Protein AF-A0A7C5AIM4-F1 (afdb_monomer_lite)

Radius of gyration: 36.77 Å; chains: 1; bounding box: 84×142×81 Å

Structure (mmCIF, N/CA/C/O backbone):
data_AF-A0A7C5AIM4-F1
#
_entry.id   AF-A0A7C5AIM4-F1
#
loop_
_atom_site.group_PDB
_atom_site.id
_atom_site.type_symbol
_atom_site.label_atom_id
_atom_site.label_alt_id
_atom_site.label_comp_id
_atom_site.label_asym_id
_atom_site.label_entity_id
_atom_site.label_seq_id
_atom_site.pdbx_PDB_ins_code
_atom_site.Cartn_x
_atom_site.Cartn_y
_atom_site.Cartn_z
_atom_site.occupancy
_atom_site.B_iso_or_equiv
_atom_site.auth_seq_id
_atom_site.auth_comp_id
_atom_site.auth_asym_id
_atom_site.auth_atom_id
_atom_site.pdbx_PDB_model_num
ATOM 1 N N . MET A 1 1 ? 47.240 72.741 18.848 1.00 39.34 1 MET A N 1
ATOM 2 C CA . MET A 1 1 ? 46.794 72.655 17.442 1.00 39.34 1 MET A CA 1
ATOM 3 C C . MET A 1 1 ? 45.985 71.383 17.273 1.00 39.34 1 MET A C 1
ATOM 5 O O . MET A 1 1 ? 46.336 70.364 17.850 1.00 39.34 1 MET A O 1
ATOM 9 N N . ARG A 1 2 ? 44.856 71.503 16.576 1.00 44.03 2 ARG A N 1
ATOM 10 C CA . ARG A 1 2 ? 43.909 70.435 16.238 1.00 44.03 2 ARG A CA 1
ATOM 11 C C . ARG A 1 2 ? 44.619 69.331 15.445 1.00 44.03 2 ARG A C 1
ATOM 13 O O . ARG A 1 2 ? 45.350 69.667 14.528 1.00 44.03 2 ARG A O 1
ATOM 20 N N . HIS A 1 3 ? 44.355 68.063 15.748 1.00 44.28 3 HIS A N 1
ATOM 21 C CA . HIS A 1 3 ? 43.670 67.167 14.813 1.00 44.28 3 HIS A CA 1
ATOM 22 C C . HIS A 1 3 ? 43.242 65.879 15.522 1.00 44.28 3 HIS A C 1
ATOM 24 O O . HIS A 1 3 ? 44.034 65.041 15.932 1.00 44.28 3 HIS A O 1
ATOM 30 N N . LEU A 1 4 ? 41.926 65.802 15.675 1.00 45.88 4 LEU A N 1
ATOM 31 C CA . LEU A 1 4 ? 41.120 64.643 15.991 1.00 45.88 4 LEU A CA 1
ATOM 32 C C . LEU A 1 4 ? 41.091 63.763 14.726 1.00 45.88 4 LEU A C 1
ATOM 34 O O . LEU A 1 4 ? 40.643 64.248 13.686 1.00 45.88 4 LEU A O 1
ATOM 38 N N . MET A 1 5 ? 41.527 62.505 14.791 1.00 47.25 5 MET A N 1
ATOM 39 C CA . MET A 1 5 ? 41.108 61.485 13.823 1.00 47.25 5 MET A CA 1
ATOM 40 C C . MET A 1 5 ? 40.613 60.253 14.574 1.00 47.25 5 MET A C 1
ATOM 42 O O . MET A 1 5 ? 41.339 59.566 15.285 1.00 47.25 5 MET A O 1
ATOM 46 N N . ARG A 1 6 ? 39.299 60.092 14.445 1.00 42.00 6 ARG A N 1
ATOM 47 C CA . ARG A 1 6 ? 38.456 58.957 14.796 1.00 42.00 6 ARG A CA 1
ATOM 48 C C . ARG A 1 6 ? 38.693 57.800 13.824 1.00 42.00 6 ARG A C 1
ATOM 50 O O . ARG A 1 6 ? 38.836 58.093 12.647 1.00 42.00 6 ARG A O 1
ATOM 57 N N . MET A 1 7 ? 38.509 56.579 14.352 1.00 43.31 7 MET A N 1
ATOM 58 C CA . MET A 1 7 ? 37.876 55.399 13.721 1.00 43.31 7 MET A CA 1
ATOM 59 C C . MET A 1 7 ? 38.616 54.842 12.476 1.00 43.31 7 MET A C 1
ATOM 61 O O . MET A 1 7 ? 39.135 55.578 11.661 1.00 43.31 7 MET A O 1
ATOM 65 N N . ASP A 1 8 ? 38.835 53.541 12.314 1.00 42.88 8 ASP A N 1
ATOM 66 C CA . ASP A 1 8 ? 37.856 52.467 12.420 1.00 42.88 8 ASP A CA 1
ATOM 67 C C . ASP A 1 8 ? 38.470 51.189 13.011 1.00 42.88 8 ASP A C 1
ATOM 69 O O . ASP A 1 8 ? 39.470 50.653 12.533 1.00 42.88 8 ASP A O 1
ATOM 73 N N . ALA A 1 9 ? 37.830 50.675 14.061 1.00 43.28 9 ALA A N 1
ATOM 74 C CA . ALA A 1 9 ? 38.062 49.330 14.556 1.00 43.28 9 ALA A CA 1
ATOM 75 C C . ALA A 1 9 ? 37.401 48.340 13.586 1.00 43.28 9 ALA A C 1
ATOM 77 O O . ALA A 1 9 ? 36.177 48.218 13.546 1.00 43.28 9 ALA A O 1
ATOM 78 N N . VAL A 1 10 ? 38.213 47.629 12.805 1.00 43.31 10 VAL A N 1
ATOM 79 C CA . VAL A 1 10 ? 37.767 46.495 11.988 1.00 43.31 10 VAL A CA 1
ATOM 80 C C . VAL A 1 10 ? 37.488 45.322 12.931 1.00 43.31 10 VAL A C 1
ATOM 82 O O . VAL A 1 10 ? 38.352 44.499 13.223 1.00 43.31 10 VAL A O 1
ATOM 85 N N . GLY A 1 11 ? 36.273 45.290 13.476 1.00 42.56 11 GLY A N 1
ATOM 86 C CA . GLY A 1 11 ? 35.750 44.160 14.232 1.00 42.56 11 GLY A CA 1
ATOM 87 C C . GLY A 1 11 ? 35.425 43.011 13.284 1.00 42.56 11 GLY A C 1
ATOM 88 O O . GLY A 1 11 ? 34.360 42.989 12.672 1.00 42.56 11 GLY A O 1
ATOM 89 N N . VAL A 1 12 ? 36.341 42.052 13.157 1.00 46.38 12 VAL A N 1
ATOM 90 C CA . VAL A 1 12 ? 36.091 40.777 12.475 1.00 46.38 12 VAL A CA 1
ATOM 91 C C . VAL A 1 12 ? 35.155 39.947 13.355 1.00 46.38 12 VAL A C 1
ATOM 93 O O . VAL A 1 12 ? 35.582 39.254 14.275 1.00 46.38 12 VAL A O 1
ATOM 96 N N . ALA A 1 13 ? 33.853 40.047 13.095 1.00 41.09 13 ALA A N 1
ATOM 97 C CA . ALA A 1 13 ? 32.851 39.163 13.672 1.00 41.09 13 ALA A CA 1
ATOM 98 C C . ALA A 1 13 ? 32.930 37.802 12.964 1.00 41.09 13 ALA A C 1
ATOM 100 O O . ALA A 1 13 ? 32.385 37.611 11.878 1.00 41.09 13 ALA A O 1
ATOM 101 N N . VAL A 1 14 ? 33.641 36.853 13.573 1.00 47.59 14 VAL A N 1
ATOM 102 C CA . VAL A 1 14 ? 33.613 35.444 13.167 1.00 47.59 14 VAL A CA 1
ATOM 103 C C . VAL A 1 14 ? 32.222 34.903 13.493 1.00 47.59 14 VAL A C 1
ATOM 105 O O . VAL A 1 14 ? 31.908 34.592 14.641 1.00 47.59 14 VAL A O 1
ATOM 108 N N . ALA A 1 15 ? 31.363 34.840 12.477 1.00 44.88 15 ALA A N 1
ATOM 109 C CA . ALA A 1 15 ? 30.070 34.184 12.564 1.00 44.88 15 ALA A CA 1
ATOM 110 C C . ALA A 1 15 ? 30.297 32.679 12.748 1.00 44.88 15 ALA A C 1
ATOM 112 O O . ALA A 1 15 ? 30.640 31.958 11.811 1.00 44.88 15 ALA A O 1
ATOM 113 N N . LEU A 1 16 ? 30.133 32.213 13.984 1.00 40.03 16 LEU A N 1
ATOM 114 C CA . LEU A 1 16 ? 30.123 30.801 14.323 1.00 40.03 16 LEU A CA 1
ATOM 115 C C . LEU A 1 16 ? 28.849 30.194 13.723 1.00 40.03 16 LEU A C 1
ATOM 117 O O . LEU A 1 16 ? 27.763 30.295 14.294 1.00 40.03 16 LEU A O 1
ATOM 121 N N . VAL A 1 17 ? 28.972 29.617 12.527 1.00 47.06 17 VAL A N 1
ATOM 122 C CA . VAL A 1 17 ? 27.924 28.796 11.920 1.00 47.06 17 VAL A CA 1
ATOM 123 C C . VAL A 1 17 ? 27.764 27.574 12.813 1.00 47.06 17 VAL A C 1
ATOM 125 O O . VAL A 1 17 ? 28.509 26.602 12.715 1.00 47.06 17 VAL A O 1
ATOM 128 N N . VAL A 1 18 ? 26.802 27.647 13.731 1.00 51.00 18 VAL A N 1
ATOM 129 C CA . VAL A 1 18 ? 26.274 26.487 14.441 1.00 51.00 18 VAL A CA 1
ATOM 130 C C . VAL A 1 18 ? 25.618 25.622 13.375 1.00 51.00 18 VAL A C 1
ATOM 132 O O . VAL A 1 18 ? 24.459 25.814 13.008 1.00 51.00 18 VAL A O 1
ATOM 135 N N . SER A 1 19 ? 26.399 24.701 12.819 1.00 44.81 19 SER A N 1
ATOM 136 C CA . SER A 1 19 ? 25.915 23.587 12.023 1.00 44.81 19 SER A CA 1
ATOM 137 C C . SER A 1 19 ? 24.995 22.768 12.919 1.00 44.81 19 SER A C 1
ATOM 139 O O . SER A 1 19 ? 25.430 21.872 13.641 1.00 44.81 19 SER A O 1
ATOM 141 N N . CYS A 1 20 ? 23.716 23.140 12.916 1.00 42.97 20 CYS A N 1
ATOM 142 C CA . CYS A 1 20 ? 22.636 22.330 13.436 1.00 42.97 20 CYS A CA 1
ATOM 143 C C . CYS A 1 20 ? 22.668 21.044 12.617 1.00 42.97 20 CYS A C 1
ATOM 145 O O . CYS A 1 20 ? 22.240 21.014 11.463 1.00 42.97 20 CYS A O 1
ATOM 147 N N . GLY A 1 21 ? 23.290 20.014 13.187 1.00 40.53 21 GLY A N 1
ATOM 148 C CA . GLY A 1 21 ? 23.264 18.681 12.632 1.00 40.53 21 GLY A CA 1
ATOM 149 C C . GLY A 1 21 ? 21.807 18.278 12.487 1.00 40.53 21 GLY A C 1
ATOM 150 O O . GLY A 1 21 ? 21.163 17.900 13.464 1.00 40.53 21 GLY A O 1
ATOM 151 N N . MET A 1 22 ? 21.290 18.337 11.260 1.00 44.78 22 MET A N 1
ATOM 152 C CA . MET A 1 22 ? 20.242 17.422 10.850 1.00 44.78 22 MET A CA 1
ATOM 153 C C . MET A 1 22 ? 20.852 16.034 10.985 1.00 44.78 22 MET A C 1
ATOM 155 O O . MET A 1 22 ? 21.464 15.503 10.062 1.00 44.78 22 MET A O 1
ATOM 159 N N . VAL A 1 23 ? 20.724 15.460 12.178 1.00 44.78 23 VAL A N 1
ATOM 160 C CA . VAL A 1 23 ? 20.753 14.018 12.335 1.00 44.78 23 VAL A CA 1
ATOM 161 C C . VAL A 1 23 ? 19.625 13.546 11.433 1.00 44.78 23 VAL A C 1
ATOM 163 O O . VAL A 1 23 ? 18.450 13.696 11.775 1.00 44.78 23 VAL A O 1
ATOM 166 N N . ALA A 1 24 ? 19.982 13.087 10.231 1.00 39.91 24 ALA A N 1
ATOM 167 C CA . ALA A 1 24 ? 19.079 12.349 9.377 1.00 39.91 24 ALA A CA 1
ATOM 168 C C . ALA A 1 24 ? 18.501 11.264 10.276 1.00 39.91 24 ALA A C 1
ATOM 170 O O . ALA A 1 24 ? 19.233 10.392 10.752 1.00 39.91 24 ALA A O 1
ATOM 171 N N . ARG A 1 25 ? 17.218 11.393 10.626 1.00 38.19 25 ARG A N 1
ATOM 172 C CA . ARG A 1 25 ? 16.544 10.328 11.350 1.00 38.19 25 ARG A CA 1
ATOM 173 C C . ARG A 1 25 ? 16.726 9.094 10.489 1.00 38.19 25 ARG A C 1
ATOM 175 O O . ARG A 1 25 ? 16.333 9.113 9.326 1.00 38.19 25 ARG A O 1
ATOM 182 N N . ALA A 1 26 ? 17.405 8.095 11.046 1.00 39.75 26 ALA A N 1
ATOM 183 C CA . ALA A 1 26 ? 17.498 6.786 10.440 1.00 39.75 26 ALA A CA 1
ATOM 184 C C . ALA A 1 26 ? 16.074 6.393 10.052 1.00 39.75 26 ALA A C 1
ATOM 186 O O . ALA A 1 26 ? 15.181 6.396 10.902 1.00 39.75 26 ALA A O 1
ATOM 187 N N . ASP A 1 27 ? 15.886 6.210 8.748 1.00 49.47 27 ASP A N 1
ATOM 188 C CA . ASP A 1 27 ? 14.610 5.914 8.121 1.00 49.47 27 ASP A CA 1
ATOM 189 C C . ASP A 1 27 ? 13.984 4.751 8.891 1.00 49.47 27 ASP A C 1
ATOM 191 O O . ASP A 1 27 ? 14.600 3.690 9.043 1.00 49.47 27 ASP A O 1
ATOM 195 N N . GLU A 1 28 ? 12.819 4.987 9.490 1.00 54.16 28 GLU A N 1
ATOM 196 C CA . GLU A 1 28 ? 12.097 3.947 10.205 1.00 54.16 28 GLU A CA 1
ATOM 197 C C . GLU A 1 28 ? 11.794 2.875 9.159 1.00 54.16 28 GLU A C 1
ATOM 199 O O . GLU A 1 28 ? 11.008 3.117 8.246 1.00 54.16 28 GLU A O 1
ATOM 204 N N . SER A 1 29 ? 12.500 1.738 9.224 1.00 60.69 29 SER A N 1
ATOM 205 C CA . SER A 1 29 ? 12.459 0.706 8.185 1.00 60.69 29 SER A CA 1
ATOM 206 C C . SER A 1 29 ? 11.004 0.434 7.819 1.00 60.69 29 SER A C 1
ATOM 208 O O . SER A 1 29 ? 10.236 -0.022 8.673 1.00 60.69 29 SER A O 1
ATOM 210 N N . GLN A 1 30 ? 10.610 0.761 6.590 1.00 69.44 30 GLN A N 1
ATOM 211 C CA . GLN A 1 30 ? 9.212 0.705 6.183 1.00 69.44 30 GLN A CA 1
ATOM 212 C C . GLN A 1 30 ? 8.776 -0.762 6.150 1.00 69.44 30 GLN A C 1
ATOM 214 O O . GLN A 1 30 ? 9.082 -1.501 5.215 1.00 69.44 30 GLN A O 1
ATOM 219 N N . LYS A 1 31 ? 8.080 -1.206 7.205 1.00 86.25 31 LYS A N 1
ATOM 220 C CA . LYS A 1 31 ? 7.685 -2.617 7.395 1.00 86.25 31 LYS A CA 1
ATOM 221 C C . LYS A 1 31 ? 6.521 -3.044 6.500 1.00 86.25 31 LYS A C 1
ATOM 223 O O . LYS A 1 31 ? 6.191 -4.229 6.457 1.00 86.25 31 LYS A O 1
ATOM 228 N N . LEU A 1 32 ? 5.868 -2.086 5.845 1.00 92.62 32 LEU A N 1
ATOM 229 C CA . LEU A 1 32 ? 4.727 -2.287 4.960 1.00 92.62 32 LEU A CA 1
ATOM 230 C C . LEU A 1 32 ? 5.042 -1.689 3.587 1.00 92.62 32 LEU A C 1
ATOM 232 O O . LEU A 1 32 ? 5.416 -0.519 3.498 1.00 92.62 32 LEU A O 1
ATOM 236 N N . LEU A 1 33 ? 4.855 -2.485 2.538 1.00 94.94 33 LEU A N 1
ATOM 237 C CA . LEU A 1 33 ? 4.942 -2.063 1.143 1.00 94.94 33 LEU A CA 1
ATOM 238 C C . LEU A 1 33 ? 3.583 -2.283 0.475 1.00 94.94 33 LEU A C 1
ATOM 240 O O . LEU A 1 33 ? 3.109 -3.412 0.371 1.00 94.94 33 LEU A O 1
ATOM 244 N N . LEU A 1 34 ? 2.966 -1.198 0.020 1.00 96.50 34 LEU A N 1
ATOM 245 C CA . LEU A 1 34 ? 1.720 -1.231 -0.738 1.00 96.50 34 LEU A CA 1
ATOM 246 C C . LEU A 1 34 ? 2.041 -1.193 -2.232 1.00 96.50 34 LEU A C 1
ATOM 248 O O . LEU A 1 34 ? 2.675 -0.249 -2.699 1.00 96.50 34 LEU A O 1
ATOM 252 N N . VAL A 1 35 ? 1.592 -2.194 -2.980 1.00 96.81 35 VAL A N 1
ATOM 253 C CA . VAL A 1 35 ? 1.715 -2.259 -4.440 1.00 96.81 35 VAL A CA 1
ATOM 254 C C . VAL A 1 35 ? 0.314 -2.190 -5.025 1.00 96.81 35 VAL A C 1
ATOM 256 O O . VAL A 1 35 ? -0.480 -3.108 -4.838 1.00 96.81 35 VAL A O 1
ATOM 259 N N . VAL A 1 36 ? -0.028 -1.083 -5.678 1.00 97.00 36 VAL A N 1
ATOM 260 C CA . VAL A 1 36 ? -1.421 -0.778 -6.043 1.00 97.00 36 VAL A CA 1
ATOM 261 C C . VAL A 1 36 ? -1.537 -0.264 -7.473 1.00 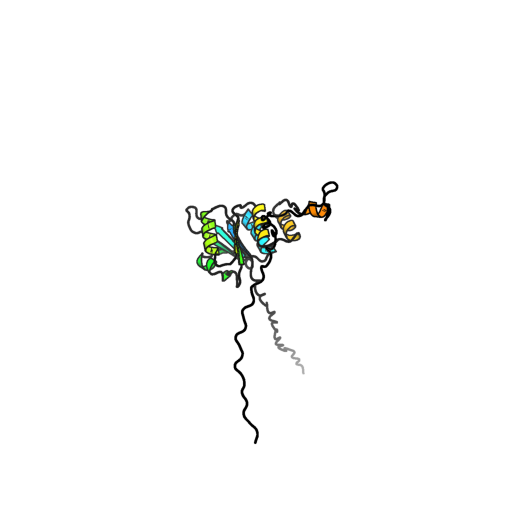97.00 36 VAL A C 1
ATOM 263 O O . VAL A 1 36 ? -0.587 0.324 -7.984 1.00 97.00 36 VAL A O 1
ATOM 266 N N . PRO A 1 37 ? -2.674 -0.449 -8.160 1.00 96.19 37 PRO A N 1
ATOM 267 C CA . PRO A 1 37 ? -2.824 0.072 -9.508 1.00 96.19 37 PRO A CA 1
ATOM 268 C C . PRO A 1 37 ? -2.874 1.600 -9.480 1.00 96.19 37 PRO A C 1
ATOM 270 O O . PRO A 1 37 ? -3.389 2.193 -8.526 1.00 96.19 37 PRO A O 1
ATOM 273 N N . ALA A 1 38 ? -2.428 2.234 -10.563 1.00 94.62 38 ALA A N 1
ATOM 274 C CA . ALA A 1 38 ? -2.475 3.681 -10.778 1.00 94.62 38 ALA A CA 1
ATOM 275 C C . ALA A 1 38 ? -3.915 4.213 -10.988 1.00 94.62 38 ALA A C 1
ATOM 277 O O . ALA A 1 38 ? -4.251 4.816 -12.004 1.00 94.62 38 ALA A O 1
ATOM 278 N N . ARG A 1 39 ? -4.808 3.975 -10.019 1.00 94.00 39 ARG A N 1
ATOM 279 C CA . ARG A 1 39 ? -6.194 4.462 -10.004 1.00 94.00 39 ARG A CA 1
ATOM 280 C C . ARG A 1 39 ? -6.346 5.593 -8.988 1.00 94.00 39 ARG A C 1
ATOM 282 O O . ARG A 1 39 ? -6.061 5.362 -7.814 1.00 94.00 39 ARG A O 1
ATOM 289 N N . PRO A 1 40 ? -6.884 6.770 -9.359 1.00 93.56 40 PRO A N 1
ATOM 290 C CA . PRO A 1 40 ? -6.912 7.936 -8.474 1.00 93.56 40 PRO A CA 1
ATOM 291 C C . PRO A 1 40 ? -7.508 7.685 -7.081 1.00 93.56 40 PRO A C 1
ATOM 293 O O . PRO A 1 40 ? -6.940 8.129 -6.088 1.00 93.56 40 PRO A O 1
ATOM 296 N N . ALA A 1 41 ? -8.624 6.953 -6.985 1.00 94.00 41 ALA A N 1
ATOM 297 C CA . ALA A 1 41 ? -9.259 6.644 -5.701 1.00 94.00 41 ALA A CA 1
ATOM 298 C C . ALA A 1 41 ? -8.377 5.750 -4.809 1.00 94.00 41 ALA A C 1
ATOM 300 O O . ALA A 1 41 ? -8.206 6.037 -3.626 1.00 94.00 41 ALA A O 1
ATOM 301 N N . VAL A 1 42 ? -7.773 4.715 -5.400 1.00 95.44 42 VAL A N 1
ATOM 302 C CA . VAL A 1 42 ? -6.878 3.771 -4.715 1.00 95.44 42 VAL A CA 1
ATOM 303 C C . VAL A 1 42 ? -5.604 4.475 -4.260 1.00 95.44 42 VAL A C 1
ATOM 305 O O . VAL A 1 42 ? -5.226 4.374 -3.098 1.00 95.44 42 VAL A O 1
ATOM 308 N N . VAL A 1 43 ? -4.978 5.253 -5.145 1.00 95.50 43 VAL A N 1
ATOM 309 C CA . VAL A 1 43 ? -3.747 5.993 -4.841 1.00 95.50 43 VAL A CA 1
ATOM 310 C C . VAL A 1 43 ? -3.975 7.003 -3.720 1.00 95.50 43 VAL A C 1
ATOM 312 O O . VAL A 1 43 ? -3.169 7.078 -2.798 1.00 95.50 43 VAL A O 1
ATOM 315 N N . ARG A 1 44 ? -5.088 7.751 -3.746 1.00 94.81 44 ARG A N 1
ATOM 316 C CA . ARG A 1 44 ? -5.438 8.694 -2.669 1.00 94.81 44 ARG A CA 1
ATOM 317 C C . ARG A 1 44 ? -5.624 7.983 -1.331 1.00 94.81 44 ARG A C 1
ATOM 319 O O . ARG A 1 44 ? -5.083 8.437 -0.328 1.00 94.81 44 ARG A O 1
ATOM 326 N N . PHE A 1 45 ? -6.347 6.866 -1.326 1.00 96.06 45 PHE A N 1
ATOM 327 C CA . PHE A 1 45 ? -6.539 6.048 -0.131 1.00 96.06 45 PHE A CA 1
ATOM 328 C C . PHE A 1 45 ? -5.213 5.502 0.416 1.00 96.06 45 PHE A C 1
ATOM 330 O O . PHE A 1 45 ? -4.900 5.670 1.595 1.00 96.06 45 PHE A O 1
ATOM 337 N N . CYS A 1 46 ? -4.378 4.916 -0.440 1.00 95.56 46 CYS A N 1
ATOM 338 C CA . CYS A 1 46 ? -3.086 4.378 -0.027 1.00 95.56 46 CYS A CA 1
ATOM 339 C C . CYS A 1 46 ? -2.097 5.461 0.398 1.00 95.56 46 CYS A C 1
ATOM 341 O O . CYS A 1 46 ? -1.324 5.220 1.320 1.00 95.56 46 CYS A O 1
ATOM 343 N N . ALA A 1 47 ? -2.141 6.659 -0.187 1.00 93.81 47 ALA A N 1
ATOM 344 C CA . ALA A 1 47 ? -1.330 7.787 0.263 1.00 93.81 47 ALA A CA 1
ATOM 345 C C . ALA A 1 47 ? -1.656 8.184 1.713 1.00 93.81 47 ALA A C 1
ATOM 347 O O . ALA A 1 47 ? -0.750 8.502 2.487 1.00 93.81 47 ALA A O 1
ATOM 348 N N . ASP A 1 48 ? -2.929 8.118 2.109 1.00 93.94 48 ASP A N 1
ATOM 349 C CA . ASP A 1 48 ? -3.333 8.335 3.497 1.00 93.94 48 ASP A CA 1
ATOM 350 C C . ASP A 1 48 ? -2.828 7.218 4.418 1.00 93.94 48 ASP A C 1
ATOM 352 O O . ASP A 1 48 ? -2.284 7.505 5.488 1.00 93.94 48 ASP A O 1
ATOM 356 N N . VAL A 1 49 ? -2.902 5.956 3.985 1.00 94.19 49 VAL A N 1
ATOM 357 C CA . VAL A 1 49 ? -2.336 4.822 4.737 1.00 94.19 49 VAL A CA 1
ATOM 358 C C . VAL A 1 49 ? -0.817 4.947 4.896 1.00 94.19 49 VAL A C 1
ATOM 360 O O . VAL A 1 49 ? -0.305 4.749 5.998 1.00 94.19 49 VAL A O 1
ATOM 363 N N . VAL A 1 50 ? -0.102 5.320 3.831 1.00 92.56 50 VAL A N 1
ATOM 364 C CA . VAL A 1 50 ? 1.350 5.560 3.829 1.00 92.56 50 VAL A CA 1
ATOM 365 C C . VAL A 1 50 ? 1.737 6.562 4.904 1.00 92.56 50 VAL A C 1
ATOM 367 O O . VAL A 1 50 ? 2.637 6.288 5.695 1.00 92.56 50 VAL A O 1
ATOM 370 N N . ARG A 1 51 ? 1.013 7.684 4.989 1.00 90.69 51 ARG A N 1
ATOM 371 C CA . ARG A 1 51 ? 1.242 8.711 6.016 1.00 90.69 51 ARG A CA 1
ATOM 372 C C . ARG A 1 51 ? 0.946 8.198 7.425 1.00 90.69 51 ARG A C 1
ATOM 374 O O . ARG A 1 51 ? 1.662 8.546 8.354 1.00 90.69 51 ARG A O 1
ATOM 381 N N . MET A 1 52 ? -0.102 7.391 7.599 1.00 91.50 52 MET A N 1
ATOM 382 C CA . MET A 1 52 ? -0.503 6.874 8.916 1.00 91.50 52 MET A CA 1
ATOM 383 C C . MET A 1 52 ? 0.403 5.758 9.449 1.00 91.50 52 MET A C 1
ATOM 385 O O . MET A 1 52 ? 0.426 5.544 10.662 1.00 91.50 52 MET A O 1
ATOM 389 N N . LYS A 1 53 ? 1.076 5.009 8.566 1.00 89.31 53 LYS A N 1
ATOM 390 C CA . LYS A 1 53 ? 1.836 3.796 8.917 1.00 89.31 53 LYS A CA 1
ATOM 391 C C . LYS A 1 53 ? 3.326 3.850 8.576 1.00 89.31 53 LYS A C 1
ATOM 393 O O . LYS A 1 53 ? 3.985 2.825 8.732 1.00 89.31 53 LYS A O 1
ATOM 398 N N . SER A 1 54 ? 3.838 4.980 8.088 1.00 87.69 54 SER A N 1
ATOM 399 C CA . SER A 1 54 ? 5.213 5.086 7.574 1.00 87.69 54 SER A CA 1
ATOM 400 C C . SER A 1 54 ? 5.519 3.970 6.555 1.00 87.69 54 SER A C 1
ATOM 402 O O . SER A 1 54 ? 6.528 3.278 6.651 1.00 87.69 54 SER A O 1
ATOM 404 N N . ALA A 1 55 ? 4.591 3.718 5.625 1.00 91.06 55 ALA A N 1
ATOM 405 C CA . ALA A 1 55 ? 4.693 2.625 4.650 1.00 91.06 55 ALA A CA 1
ATOM 406 C C . ALA A 1 55 ? 5.294 3.094 3.313 1.00 91.06 55 ALA A C 1
ATOM 408 O O . ALA A 1 55 ? 5.161 4.261 2.950 1.00 91.06 55 ALA A O 1
ATOM 409 N N . ALA A 1 56 ? 5.881 2.177 2.542 1.00 93.12 56 ALA A N 1
ATOM 410 C CA . ALA A 1 56 ? 6.205 2.429 1.137 1.00 93.12 56 ALA A CA 1
ATOM 411 C C . ALA A 1 56 ? 4.969 2.232 0.255 1.00 93.12 56 ALA A C 1
ATOM 413 O O . ALA A 1 56 ? 4.114 1.389 0.539 1.00 93.12 56 ALA A O 1
ATOM 414 N N . MET A 1 57 ? 4.918 2.952 -0.865 1.00 95.56 57 MET A N 1
ATOM 415 C CA . MET A 1 57 ? 3.909 2.745 -1.900 1.00 95.56 57 MET A CA 1
ATOM 416 C C . MET A 1 57 ? 4.540 2.725 -3.286 1.00 95.56 57 MET A C 1
ATOM 418 O O . MET A 1 57 ? 5.264 3.644 -3.670 1.00 95.56 57 MET A O 1
ATOM 422 N N . VAL A 1 58 ? 4.211 1.683 -4.040 1.00 97.00 58 VAL A N 1
ATOM 423 C CA . VAL A 1 58 ? 4.519 1.532 -5.458 1.00 97.00 58 VAL A CA 1
ATOM 424 C C . VAL A 1 58 ? 3.202 1.456 -6.213 1.00 97.00 58 VAL A C 1
ATOM 426 O O . VAL A 1 58 ? 2.350 0.620 -5.921 1.00 97.00 58 VAL A O 1
ATOM 429 N N . CYS A 1 59 ? 3.027 2.347 -7.178 1.00 96.94 59 CYS A N 1
ATOM 430 C CA . CYS A 1 59 ? 1.951 2.251 -8.143 1.00 96.94 59 CYS A CA 1
ATOM 431 C C . CYS A 1 59 ? 2.400 1.438 -9.343 1.00 96.94 59 CYS A C 1
ATOM 433 O O . CYS A 1 59 ? 3.566 1.503 -9.733 1.00 96.94 59 CYS A O 1
ATOM 435 N N . TYR A 1 60 ? 1.467 0.714 -9.943 1.00 95.88 60 TYR A N 1
ATOM 436 C CA . TYR A 1 60 ? 1.719 0.041 -11.198 1.00 95.88 60 TYR A CA 1
ATOM 437 C C . TYR A 1 60 ? 0.670 0.364 -12.252 1.00 95.88 60 TYR A C 1
ATOM 439 O O . TYR A 1 60 ? -0.503 0.608 -11.949 1.00 95.88 60 TYR A O 1
ATOM 447 N N . GLU A 1 61 ? 1.103 0.327 -13.503 1.00 92.50 61 GLU A N 1
ATOM 448 C CA . GLU A 1 61 ? 0.236 0.429 -14.669 1.00 92.50 61 GLU A CA 1
ATOM 449 C C . GLU A 1 61 ? 0.301 -0.886 -15.447 1.00 92.50 61 GLU A C 1
ATOM 451 O O . GLU A 1 61 ? 1.386 -1.368 -15.784 1.00 92.50 61 GLU A O 1
ATOM 456 N N . SER A 1 62 ? -0.862 -1.510 -15.668 1.00 83.75 62 SER A N 1
ATOM 457 C CA . SER A 1 62 ? -0.930 -2.746 -16.451 1.00 83.75 62 SER A CA 1
ATOM 458 C C . SER A 1 62 ? -0.832 -2.417 -17.937 1.00 83.75 62 SER A C 1
ATOM 460 O O . SER A 1 62 ? -1.523 -1.529 -18.437 1.00 83.75 62 SER A O 1
ATOM 462 N N . GLN A 1 63 ? 0.020 -3.150 -18.646 1.00 77.25 63 GLN A N 1
ATOM 463 C CA . GLN A 1 63 ? 0.127 -3.066 -20.097 1.00 77.25 63 GLN A CA 1
ATOM 464 C C . GLN A 1 63 ? -1.020 -3.865 -20.720 1.00 77.25 63 GLN A C 1
ATOM 466 O O . GLN A 1 63 ? -1.237 -5.017 -20.351 1.00 77.25 63 GLN A O 1
ATOM 471 N N . GLN A 1 64 ? -1.723 -3.298 -21.707 1.00 62.12 64 GLN A N 1
ATOM 472 C CA . GLN A 1 64 ? -2.944 -3.896 -22.282 1.00 62.12 64 GLN A CA 1
ATOM 473 C C . GLN A 1 64 ? -2.762 -5.256 -23.002 1.00 62.12 64 GLN A C 1
ATOM 475 O O . GLN A 1 64 ? -3.720 -5.779 -23.556 1.00 62.12 64 GLN A O 1
ATOM 480 N N . HIS A 1 65 ? -1.575 -5.869 -22.977 1.00 59.91 65 HIS A N 1
ATOM 481 C CA . HIS A 1 65 ? -1.265 -7.111 -23.697 1.00 59.91 65 HIS A CA 1
ATOM 482 C C . HIS A 1 65 ? -0.396 -8.093 -22.888 1.00 59.91 65 HIS A C 1
ATOM 484 O O . HIS A 1 65 ? 0.464 -8.770 -23.444 1.00 59.91 65 HIS A O 1
ATOM 490 N N . GLY A 1 66 ? -0.577 -8.165 -21.564 1.00 61.62 66 GLY A N 1
ATOM 491 C CA . GLY A 1 66 ? 0.121 -9.159 -20.730 1.00 61.62 66 GLY A CA 1
ATOM 492 C C . GLY A 1 66 ? 1.628 -8.913 -20.573 1.00 61.62 66 GLY A C 1
ATOM 493 O O . GLY A 1 66 ? 2.374 -9.819 -20.207 1.00 61.62 66 GLY A O 1
ATOM 494 N N . GLY A 1 67 ? 2.082 -7.690 -20.857 1.00 70.75 67 GLY A N 1
ATOM 495 C CA . GLY A 1 67 ? 3.446 -7.252 -20.575 1.00 70.75 67 GLY A CA 1
ATOM 496 C C . GLY A 1 67 ? 3.695 -7.069 -19.076 1.00 70.75 67 GLY A C 1
ATOM 497 O O . GLY A 1 67 ? 2.761 -6.980 -18.277 1.00 70.75 67 GLY A O 1
ATOM 498 N N . ARG A 1 68 ? 4.973 -6.978 -18.684 1.00 79.75 68 ARG A N 1
ATOM 499 C CA . ARG A 1 68 ? 5.337 -6.641 -17.299 1.00 79.75 68 ARG A CA 1
ATOM 500 C C . ARG A 1 68 ? 4.796 -5.246 -16.952 1.00 79.75 68 ARG A C 1
ATOM 502 O O . ARG A 1 68 ? 4.968 -4.335 -17.763 1.00 79.75 68 ARG A O 1
ATOM 509 N N . PRO A 1 69 ? 4.166 -5.069 -15.779 1.00 89.38 69 PRO A N 1
ATOM 510 C CA . PRO A 1 69 ? 3.615 -3.780 -15.397 1.00 89.38 69 PRO A CA 1
ATOM 511 C C . PRO A 1 69 ? 4.730 -2.751 -15.195 1.00 89.38 69 PRO A C 1
ATOM 513 O O . PRO A 1 69 ? 5.816 -3.080 -14.707 1.00 89.38 69 PRO A O 1
ATOM 516 N N . GLU A 1 70 ? 4.454 -1.500 -15.553 1.00 93.75 70 GLU A N 1
ATOM 517 C CA . GLU A 1 70 ? 5.358 -0.399 -15.218 1.00 93.75 70 GLU A CA 1
ATOM 518 C C . GLU A 1 70 ? 5.205 -0.036 -13.746 1.00 93.75 70 GLU A C 1
ATOM 520 O O . GLU A 1 70 ? 4.091 -0.067 -13.227 1.00 93.75 70 GLU A O 1
ATOM 525 N N . LEU A 1 71 ? 6.307 0.309 -13.077 1.00 96.44 71 LEU A N 1
ATOM 526 C CA . LEU A 1 71 ? 6.337 0.561 -11.638 1.00 96.44 71 LEU A CA 1
ATOM 527 C C . LEU A 1 71 ? 6.761 1.998 -11.336 1.00 96.44 71 LEU A C 1
ATOM 529 O O . LEU A 1 71 ? 7.738 2.508 -11.889 1.00 96.44 71 LEU A O 1
ATOM 533 N N . PHE A 1 72 ? 6.060 2.624 -10.396 1.00 97.06 72 PHE A N 1
ATOM 534 C CA . PHE A 1 72 ? 6.296 3.994 -9.955 1.00 97.06 72 PHE A CA 1
ATOM 535 C C . PHE A 1 72 ? 6.339 4.049 -8.429 1.00 97.06 72 PHE A C 1
ATOM 537 O O . PHE A 1 72 ? 5.352 3.759 -7.756 1.00 97.06 72 PHE A O 1
ATOM 544 N N . LEU A 1 73 ? 7.478 4.434 -7.865 1.00 96.00 73 LEU A N 1
ATOM 545 C CA . LEU A 1 73 ? 7.672 4.615 -6.431 1.00 96.00 73 LEU A CA 1
ATOM 546 C C . LEU A 1 73 ? 7.187 5.997 -5.988 1.00 96.00 73 LEU A C 1
ATOM 548 O O . LEU A 1 73 ? 7.597 7.006 -6.563 1.00 96.00 73 LEU A O 1
ATOM 552 N N . TRP A 1 74 ? 6.394 6.051 -4.919 1.00 94.62 74 TRP A N 1
ATOM 553 C CA . TRP A 1 74 ? 6.093 7.304 -4.232 1.00 94.62 74 TRP A CA 1
ATOM 554 C C . TRP A 1 74 ? 7.245 7.709 -3.312 1.00 94.62 74 TRP A C 1
ATOM 556 O O . TRP A 1 74 ? 7.511 7.045 -2.305 1.00 94.62 74 TRP A O 1
ATOM 566 N N . LYS A 1 75 ? 7.904 8.831 -3.607 1.00 90.19 75 LYS A N 1
ATOM 567 C CA . LYS A 1 75 ? 8.900 9.430 -2.717 1.00 90.19 75 LYS A CA 1
ATOM 568 C C . LYS A 1 75 ? 8.236 10.432 -1.785 1.00 90.19 75 LYS A C 1
ATOM 570 O O . LYS A 1 75 ? 8.150 11.616 -2.088 1.00 90.19 75 LYS A O 1
ATOM 575 N N . ALA A 1 76 ? 7.834 9.970 -0.601 1.00 80.25 76 ALA A N 1
ATOM 576 C CA . ALA A 1 76 ? 7.174 10.816 0.397 1.00 80.25 76 ALA A CA 1
ATOM 577 C C . ALA A 1 76 ? 7.983 12.070 0.791 1.00 80.25 76 ALA A C 1
ATOM 579 O O . ALA A 1 76 ? 7.383 13.094 1.099 1.00 80.25 76 ALA A O 1
ATOM 580 N N . ALA A 1 77 ? 9.320 12.001 0.751 1.00 81.75 77 ALA A N 1
ATOM 581 C CA . ALA A 1 77 ? 10.199 13.121 1.090 1.00 81.75 77 ALA A CA 1
ATOM 582 C C . ALA A 1 77 ? 10.167 14.268 0.064 1.00 81.75 77 ALA A C 1
ATOM 584 O O . ALA A 1 77 ? 10.261 15.424 0.462 1.00 81.75 77 ALA A O 1
ATOM 585 N N . SER A 1 78 ? 10.042 13.962 -1.233 1.00 84.88 78 SER A N 1
ATOM 586 C CA . SER A 1 78 ? 9.969 14.983 -2.291 1.00 84.88 78 SER A CA 1
ATOM 587 C C . SER A 1 78 ? 8.539 15.255 -2.761 1.00 84.88 78 SER A C 1
ATOM 589 O O . SER A 1 78 ? 8.271 16.307 -3.324 1.00 84.88 78 SER A O 1
ATOM 591 N N . GLY A 1 79 ? 7.604 14.344 -2.480 1.00 85.69 79 GLY A N 1
ATOM 592 C CA . GLY A 1 79 ? 6.233 14.425 -2.975 1.00 85.69 79 GLY A CA 1
ATOM 593 C C . GLY A 1 79 ? 6.093 14.026 -4.446 1.00 85.69 79 GLY A C 1
ATOM 594 O O . GLY A 1 79 ? 5.103 14.404 -5.068 1.00 85.69 79 GLY A O 1
ATOM 595 N N . ASP A 1 80 ? 7.048 13.260 -4.985 1.00 90.88 80 ASP A N 1
ATOM 596 C CA . ASP A 1 80 ? 7.089 12.895 -6.403 1.00 90.88 80 ASP A CA 1
ATOM 597 C C . ASP A 1 80 ? 6.952 11.393 -6.643 1.00 90.88 80 ASP A C 1
ATOM 599 O O . ASP A 1 80 ? 7.286 10.550 -5.803 1.00 90.88 80 ASP A O 1
ATOM 603 N N . TRP A 1 81 ? 6.518 11.067 -7.859 1.00 94.50 81 TRP A N 1
ATOM 604 C CA . TRP A 1 81 ? 6.562 9.718 -8.405 1.00 94.50 81 TRP A CA 1
ATOM 605 C C . TRP A 1 81 ? 7.847 9.511 -9.195 1.00 94.50 81 TRP A C 1
ATOM 607 O O . TRP A 1 81 ? 8.177 10.300 -10.079 1.00 94.50 81 TRP A O 1
ATOM 617 N N . VAL A 1 82 ? 8.550 8.419 -8.913 1.00 95.31 82 VAL A N 1
ATOM 618 C CA . VAL A 1 82 ? 9.761 8.029 -9.641 1.00 95.31 82 VAL A CA 1
ATOM 619 C C . VAL A 1 82 ? 9.523 6.685 -10.306 1.00 95.31 82 VAL A C 1
ATOM 621 O O . VAL A 1 82 ? 9.207 5.709 -9.628 1.00 95.31 82 VAL A O 1
ATOM 624 N N . LYS A 1 83 ? 9.682 6.620 -11.631 1.00 95.81 83 LYS A N 1
ATOM 625 C CA . LYS A 1 83 ? 9.649 5.347 -12.358 1.00 95.81 83 LYS A CA 1
ATOM 626 C C . LYS A 1 83 ? 10.825 4.480 -11.910 1.00 95.81 83 LYS A C 1
ATOM 628 O O . LYS A 1 83 ? 11.952 4.965 -11.854 1.00 95.81 83 LYS A O 1
ATOM 633 N N . ILE A 1 84 ? 10.553 3.217 -11.600 1.00 95.44 84 ILE A N 1
ATOM 634 C CA . ILE A 1 84 ? 11.564 2.231 -11.209 1.00 95.44 84 ILE A CA 1
ATOM 635 C C . ILE A 1 84 ? 11.483 1.010 -12.122 1.00 95.44 84 ILE A C 1
ATOM 637 O O . ILE A 1 84 ? 10.416 0.642 -12.619 1.00 95.44 84 ILE A O 1
ATOM 641 N N . SER A 1 85 ? 12.620 0.368 -12.342 1.00 94.50 85 SER A N 1
ATOM 642 C CA . SER A 1 85 ? 12.689 -0.905 -13.055 1.00 94.50 85 SER A CA 1
ATOM 643 C C . SER A 1 85 ? 12.255 -2.076 -12.166 1.00 94.50 85 SER A C 1
ATOM 645 O O . SER A 1 85 ? 12.310 -2.016 -10.935 1.00 94.50 85 SER A O 1
ATOM 647 N N . ALA A 1 86 ? 11.875 -3.190 -12.795 1.00 92.69 86 ALA A N 1
ATOM 648 C CA . ALA A 1 86 ? 11.568 -4.430 -12.083 1.00 92.69 86 ALA A CA 1
ATOM 649 C C . ALA A 1 86 ? 12.769 -4.955 -11.271 1.00 92.69 86 ALA A C 1
ATOM 651 O O . ALA A 1 86 ? 12.581 -5.520 -10.195 1.00 92.69 86 ALA A O 1
ATOM 652 N N . ASP A 1 87 ? 13.997 -4.737 -11.754 1.00 92.69 87 ASP A N 1
ATOM 653 C CA . ASP A 1 87 ? 15.215 -5.161 -11.059 1.00 92.69 87 ASP A CA 1
ATOM 654 C C . ASP A 1 87 ? 15.524 -4.276 -9.846 1.00 92.69 87 ASP A C 1
ATOM 656 O O . ASP A 1 87 ? 15.910 -4.787 -8.795 1.00 92.69 87 ASP A O 1
ATOM 660 N N . GLU A 1 88 ? 15.334 -2.956 -9.953 1.00 93.56 88 GLU A N 1
ATOM 661 C CA . GLU A 1 88 ? 15.442 -2.044 -8.802 1.00 93.56 88 GLU A CA 1
ATOM 662 C C . GLU A 1 88 ? 14.414 -2.364 -7.730 1.00 93.56 88 GLU A C 1
ATOM 664 O O . GLU A 1 88 ? 14.766 -2.406 -6.549 1.00 93.56 88 GLU A O 1
ATOM 669 N N . TYR A 1 89 ? 13.174 -2.628 -8.152 1.00 93.75 89 TYR A N 1
ATOM 670 C CA . TYR A 1 89 ? 12.121 -3.094 -7.269 1.00 93.75 89 TYR A CA 1
ATOM 671 C C . TYR A 1 89 ? 12.583 -4.362 -6.551 1.00 93.75 89 TYR A C 1
ATOM 673 O O . TYR A 1 89 ? 12.781 -4.309 -5.341 1.00 93.75 89 TYR A O 1
ATOM 681 N N . ARG A 1 90 ? 12.873 -5.445 -7.289 1.00 92.38 90 ARG A N 1
ATOM 682 C CA . ARG A 1 90 ? 13.253 -6.769 -6.757 1.00 92.38 90 ARG A CA 1
ATOM 683 C C . ARG A 1 90 ? 14.435 -6.730 -5.786 1.00 92.38 90 ARG A C 1
ATOM 685 O O . ARG A 1 90 ? 14.431 -7.465 -4.803 1.00 92.38 90 ARG A O 1
ATOM 692 N N . ARG A 1 91 ? 15.441 -5.882 -6.034 1.00 89.88 91 ARG A N 1
ATOM 693 C CA . ARG A 1 91 ? 16.587 -5.714 -5.117 1.00 89.88 91 ARG A CA 1
ATOM 694 C C . ARG A 1 91 ? 16.182 -5.154 -3.753 1.00 89.88 91 ARG A C 1
ATOM 696 O O . ARG A 1 91 ? 16.900 -5.363 -2.782 1.00 89.88 91 ARG A O 1
ATOM 703 N N . GLY A 1 92 ? 15.093 -4.395 -3.671 1.00 87.75 92 GLY A N 1
ATOM 704 C CA . GLY A 1 92 ? 14.523 -3.900 -2.417 1.00 87.75 92 GLY A CA 1
ATOM 705 C C . GLY A 1 92 ? 15.304 -2.804 -1.694 1.00 87.75 92 GLY A C 1
ATOM 706 O O . GLY A 1 92 ? 14.762 -2.196 -0.775 1.00 87.75 92 GLY A O 1
ATOM 707 N N . ALA A 1 93 ? 16.541 -2.508 -2.109 1.00 86.44 93 ALA A N 1
ATOM 708 C CA . ALA A 1 93 ? 17.415 -1.525 -1.462 1.00 86.44 93 ALA A CA 1
ATOM 709 C C . ALA A 1 93 ? 16.784 -0.122 -1.367 1.00 86.44 93 ALA A C 1
ATOM 711 O O . ALA A 1 93 ? 17.014 0.599 -0.401 1.00 86.44 93 ALA A O 1
ATOM 712 N N . ILE A 1 94 ? 15.933 0.235 -2.336 1.00 86.88 94 ILE A N 1
ATOM 713 C CA . ILE A 1 94 ? 15.184 1.501 -2.379 1.00 86.88 94 ILE A CA 1
ATOM 714 C C . ILE A 1 94 ? 14.177 1.669 -1.230 1.00 86.88 94 ILE A C 1
ATOM 716 O O . ILE A 1 94 ? 13.736 2.784 -0.975 1.00 86.88 94 ILE A O 1
ATOM 720 N N . PHE A 1 95 ? 13.820 0.583 -0.540 1.00 86.44 95 PHE A N 1
ATOM 721 C CA . PHE A 1 95 ? 12.884 0.585 0.585 1.00 86.44 95 PHE A CA 1
ATOM 722 C C . PHE A 1 95 ? 13.594 0.502 1.951 1.00 86.44 95 PHE A C 1
ATOM 724 O O . PHE A 1 95 ? 12.927 0.350 2.979 1.00 86.44 95 PHE A O 1
ATOM 731 N N . GLY A 1 96 ? 14.934 0.514 1.977 1.00 81.56 96 GLY A N 1
ATOM 732 C CA . GLY A 1 96 ? 15.764 0.358 3.180 1.00 81.56 96 GLY A CA 1
ATOM 733 C C . GLY A 1 96 ? 16.133 -1.099 3.526 1.00 81.56 96 GLY A C 1
ATOM 734 O O . GLY A 1 96 ? 15.864 -2.022 2.753 1.00 81.56 96 GLY A O 1
ATOM 735 N N . PRO A 1 97 ? 16.762 -1.354 4.682 1.00 76.06 97 PRO A N 1
ATOM 736 C CA . PRO A 1 97 ? 17.053 -2.708 5.161 1.00 76.06 97 PRO A CA 1
ATOM 737 C C . PRO A 1 97 ? 15.849 -3.348 5.887 1.00 76.06 97 PRO A C 1
ATOM 739 O O . PRO A 1 97 ? 15.051 -2.649 6.508 1.00 76.06 97 PRO A O 1
ATOM 742 N N . GLY A 1 98 ? 15.742 -4.684 5.851 1.00 76.44 98 GLY A N 1
ATOM 743 C CA . GLY A 1 98 ? 14.777 -5.466 6.646 1.00 76.44 98 GLY A CA 1
ATOM 744 C C . GLY A 1 98 ? 13.714 -6.229 5.842 1.00 76.44 98 GLY A C 1
ATOM 745 O O . GLY A 1 98 ? 13.524 -5.987 4.649 1.00 76.44 98 GLY A O 1
ATOM 746 N N . GLN A 1 99 ? 13.031 -7.166 6.512 1.00 74.38 99 GLN A N 1
ATOM 747 C CA . GLN A 1 99 ? 11.870 -7.885 5.970 1.00 74.38 99 GLN A CA 1
ATOM 748 C C . GLN A 1 99 ? 10.621 -6.997 5.960 1.00 74.38 99 GLN A C 1
ATOM 750 O O . GLN A 1 99 ? 10.455 -6.127 6.822 1.00 74.38 99 GLN A O 1
ATOM 755 N N . ARG A 1 100 ? 9.731 -7.228 4.990 1.00 87.12 100 ARG A N 1
ATOM 756 C CA . ARG A 1 100 ? 8.523 -6.427 4.769 1.00 87.12 100 ARG A CA 1
ATOM 757 C C . ARG A 1 100 ? 7.301 -7.309 4.617 1.00 87.12 100 ARG A C 1
ATOM 759 O O . ARG A 1 100 ? 7.369 -8.410 4.084 1.00 87.12 100 ARG A O 1
ATOM 766 N N . ARG A 1 101 ? 6.166 -6.753 5.024 1.00 92.56 101 ARG A N 1
ATOM 767 C CA . ARG A 1 101 ? 4.849 -7.234 4.618 1.00 92.56 101 ARG A CA 1
ATOM 768 C C . ARG A 1 101 ? 4.462 -6.479 3.358 1.00 92.56 101 ARG A C 1
ATOM 770 O O . ARG A 1 101 ? 4.400 -5.247 3.371 1.00 92.56 101 ARG A O 1
ATOM 777 N N . VAL A 1 102 ? 4.251 -7.202 2.275 1.00 95.19 102 VAL A N 1
ATOM 778 C CA . VAL A 1 102 ? 3.874 -6.652 0.978 1.00 95.19 102 VAL A CA 1
ATOM 779 C C . VAL A 1 102 ? 2.405 -6.937 0.742 1.00 95.19 102 VAL A C 1
ATOM 781 O O . VAL A 1 102 ? 1.946 -8.059 0.929 1.00 95.19 102 VAL A O 1
ATOM 784 N N . LEU A 1 103 ? 1.672 -5.920 0.312 1.00 96.50 103 LEU A N 1
ATOM 785 C CA . LEU A 1 103 ? 0.290 -6.060 -0.111 1.00 96.50 103 LEU A CA 1
ATOM 786 C C . LEU A 1 103 ? 0.173 -5.654 -1.568 1.00 96.50 103 LEU A C 1
ATOM 788 O O . LEU A 1 103 ? 0.374 -4.483 -1.895 1.00 96.50 103 LEU A O 1
ATOM 792 N N . VAL A 1 104 ? -0.169 -6.607 -2.425 1.00 96.50 104 VAL A N 1
ATOM 793 C CA . VAL A 1 104 ? -0.381 -6.366 -3.851 1.00 96.50 104 VAL A CA 1
ATOM 794 C C . VAL A 1 104 ? -1.879 -6.329 -4.131 1.00 96.50 104 VAL A C 1
ATOM 796 O O . VAL A 1 104 ? -2.570 -7.334 -3.987 1.00 96.50 104 VAL A O 1
ATOM 799 N N . ALA A 1 105 ? -2.403 -5.168 -4.511 1.00 95.75 105 ALA A N 1
ATOM 800 C CA . ALA A 1 105 ? -3.809 -5.001 -4.858 1.00 95.75 105 ALA A CA 1
ATOM 801 C C . ALA A 1 105 ? -3.973 -4.945 -6.378 1.00 95.75 105 ALA A C 1
ATOM 803 O O . ALA A 1 105 ? -3.206 -4.254 -7.035 1.00 95.75 105 ALA A O 1
ATOM 804 N N . GLY A 1 106 ? -4.977 -5.613 -6.945 1.00 93.06 106 GLY A N 1
ATOM 805 C CA . GLY A 1 106 ? -5.190 -5.603 -8.391 1.00 93.06 106 GLY A CA 1
ATOM 806 C C . GLY A 1 106 ? -6.301 -6.532 -8.860 1.00 93.06 106 GLY A C 1
ATOM 807 O O . GLY A 1 106 ? -6.454 -7.627 -8.343 1.00 93.06 106 GLY A O 1
ATOM 808 N N . THR A 1 107 ? -7.055 -6.115 -9.879 1.00 91.19 107 THR A N 1
ATOM 809 C CA . THR A 1 107 ? -8.102 -6.947 -10.514 1.00 91.19 107 THR A CA 1
ATOM 810 C C . THR A 1 107 ? -7.591 -7.743 -11.717 1.00 91.19 107 THR A C 1
ATOM 812 O O . THR A 1 107 ? -8.176 -8.757 -12.087 1.00 91.19 107 THR A O 1
ATOM 815 N N . ASP A 1 108 ? -6.497 -7.295 -12.331 1.00 90.38 108 ASP A N 1
ATOM 816 C CA . ASP A 1 108 ? -5.825 -8.000 -13.419 1.00 90.38 108 ASP A CA 1
ATOM 817 C C . ASP A 1 108 ? -4.973 -9.136 -12.845 1.00 90.38 108 ASP A C 1
ATOM 819 O O . ASP A 1 108 ? -3.956 -8.896 -12.194 1.00 90.38 108 ASP A O 1
ATOM 823 N N . ARG A 1 109 ? -5.393 -10.380 -13.095 1.00 88.75 109 ARG A N 1
ATOM 824 C CA . ARG A 1 109 ? -4.723 -11.579 -12.576 1.00 88.75 109 ARG A CA 1
ATOM 825 C C . ARG A 1 109 ? -3.314 -11.765 -13.129 1.00 88.75 109 ARG A C 1
ATOM 827 O O . ARG A 1 109 ? -2.460 -12.250 -12.393 1.00 88.75 109 ARG A O 1
ATOM 834 N N . ALA A 1 110 ? -3.066 -11.398 -14.387 1.00 89.12 110 ALA A N 1
ATOM 835 C CA . ALA A 1 110 ? -1.747 -11.556 -14.995 1.00 89.12 110 ALA A CA 1
ATOM 836 C C . ALA A 1 110 ? -0.757 -10.564 -14.374 1.00 89.12 110 ALA A C 1
ATOM 838 O O . ALA A 1 110 ? 0.328 -10.956 -13.942 1.00 89.12 110 ALA A O 1
ATOM 839 N N . ALA A 1 111 ? -1.172 -9.300 -14.235 1.00 89.88 111 ALA A N 1
ATOM 840 C CA . ALA A 1 111 ? -0.375 -8.291 -13.542 1.00 89.88 111 ALA A CA 1
ATOM 841 C C . ALA A 1 111 ? -0.162 -8.654 -12.064 1.00 89.88 111 ALA A C 1
ATOM 843 O O . ALA A 1 111 ? 0.957 -8.552 -11.567 1.00 89.88 111 ALA A O 1
ATOM 844 N N . LEU A 1 112 ? -1.207 -9.121 -11.370 1.00 91.56 112 LEU A N 1
ATOM 845 C CA . LEU A 1 112 ? -1.122 -9.523 -9.966 1.00 91.56 112 LEU A CA 1
ATOM 846 C C . LEU A 1 112 ? -0.118 -10.668 -9.772 1.00 91.56 112 LEU A C 1
ATOM 848 O O . LEU A 1 112 ? 0.740 -10.572 -8.899 1.00 91.56 112 LEU A O 1
ATOM 852 N N . ALA A 1 113 ? -0.172 -11.707 -10.611 1.00 91.56 113 ALA A N 1
ATOM 853 C CA . ALA A 1 113 ? 0.773 -12.822 -10.563 1.00 91.56 113 ALA A CA 1
ATOM 854 C C . ALA A 1 113 ? 2.220 -12.361 -10.802 1.00 91.56 113 ALA A C 1
ATOM 856 O O . ALA A 1 113 ? 3.110 -12.711 -10.028 1.00 91.56 113 ALA A O 1
ATOM 857 N N . ALA A 1 114 ? 2.444 -11.516 -11.815 1.00 91.88 114 ALA A N 1
ATOM 858 C CA . ALA A 1 114 ? 3.766 -10.968 -12.109 1.00 91.88 114 ALA A CA 1
ATOM 859 C C . ALA A 1 114 ? 4.317 -10.121 -10.948 1.00 91.88 114 ALA A C 1
ATOM 861 O O . ALA A 1 114 ? 5.500 -10.202 -10.623 1.00 91.88 114 ALA A O 1
ATOM 862 N N . LEU A 1 115 ? 3.472 -9.318 -10.298 1.00 94.06 115 LEU A N 1
ATOM 863 C CA . LEU A 1 115 ? 3.873 -8.509 -9.145 1.00 94.06 115 LEU A CA 1
ATOM 864 C C . LEU A 1 115 ? 4.179 -9.374 -7.923 1.00 94.06 115 LEU A C 1
ATOM 866 O O . LEU A 1 115 ? 5.182 -9.131 -7.264 1.00 94.06 115 LEU A O 1
ATOM 870 N N . VAL A 1 116 ? 3.374 -10.404 -7.647 1.00 94.31 116 VAL A N 1
ATOM 871 C CA . VAL A 1 116 ? 3.642 -11.356 -6.556 1.00 94.31 116 VAL A CA 1
ATOM 872 C C . VAL A 1 116 ? 4.984 -12.056 -6.763 1.00 94.31 116 VAL A C 1
ATOM 874 O O . VAL A 1 116 ? 5.774 -12.138 -5.824 1.00 94.31 116 VAL A O 1
ATOM 877 N N . GLU A 1 117 ? 5.283 -12.492 -7.990 1.00 93.12 117 GLU A N 1
ATOM 878 C CA . GLU A 1 117 ? 6.584 -13.076 -8.336 1.00 93.12 117 GLU A CA 1
ATOM 879 C C . GLU A 1 117 ? 7.729 -12.076 -8.106 1.00 93.12 117 GLU A C 1
ATOM 881 O O . GLU A 1 117 ? 8.736 -12.407 -7.477 1.00 93.12 117 GLU A O 1
ATOM 886 N N . LEU A 1 118 ? 7.561 -10.821 -8.543 1.00 92.62 118 LEU A N 1
ATOM 887 C CA . LEU A 1 118 ? 8.536 -9.756 -8.292 1.00 92.62 118 LEU A CA 1
ATOM 888 C C . LEU A 1 118 ? 8.721 -9.454 -6.797 1.00 92.62 118 LEU A C 1
ATOM 890 O O . LEU A 1 118 ? 9.803 -9.014 -6.403 1.00 92.62 118 LEU A O 1
ATOM 894 N N . SER A 1 119 ? 7.691 -9.681 -5.980 1.00 93.69 119 SER A N 1
ATOM 895 C CA . SER A 1 119 ? 7.688 -9.423 -4.540 1.00 93.69 119 SER A CA 1
ATOM 896 C C . SER A 1 119 ? 8.172 -10.588 -3.674 1.00 93.69 119 SER A C 1
ATOM 898 O O . SER A 1 119 ? 8.350 -10.394 -2.470 1.00 93.69 119 SER A O 1
ATOM 900 N N . ALA A 1 120 ? 8.418 -11.771 -4.245 1.00 90.00 120 ALA A N 1
ATOM 901 C CA . ALA A 1 120 ? 8.718 -12.994 -3.491 1.00 90.00 120 ALA A CA 1
ATOM 902 C C . ALA A 1 120 ? 9.932 -12.876 -2.542 1.00 90.00 120 ALA A C 1
ATOM 904 O O . ALA A 1 120 ? 10.009 -13.580 -1.540 1.00 90.00 120 ALA A O 1
ATOM 905 N N . GLY A 1 121 ? 10.872 -11.968 -2.828 1.00 87.19 121 GLY A N 1
ATOM 906 C CA . GLY A 1 121 ? 12.067 -11.737 -2.009 1.00 87.19 121 GLY A CA 1
ATOM 907 C C . GLY A 1 121 ? 11.877 -10.827 -0.787 1.00 87.19 121 GLY A C 1
ATOM 908 O O . GLY A 1 121 ? 12.824 -10.656 -0.021 1.00 87.19 121 GLY A O 1
ATOM 909 N N . PHE A 1 122 ? 10.705 -10.213 -0.588 1.00 87.12 122 PHE A N 1
ATOM 910 C CA . PHE A 1 122 ? 10.513 -9.217 0.480 1.00 87.12 122 PHE A CA 1
ATOM 911 C C . PHE A 1 122 ? 10.020 -9.777 1.817 1.00 87.12 122 PHE A C 1
ATOM 913 O O . PHE A 1 122 ? 10.070 -9.045 2.808 1.00 87.12 122 PHE A O 1
ATOM 920 N N . GLY A 1 123 ? 9.587 -11.039 1.865 1.00 85.44 123 GLY A N 1
ATOM 921 C CA . GLY A 1 123 ? 8.971 -11.658 3.041 1.00 85.44 123 GLY A CA 1
ATOM 922 C C . GLY A 1 123 ? 7.528 -12.067 2.756 1.00 85.44 123 GLY A C 1
ATOM 923 O O . GLY A 1 123 ? 7.264 -12.736 1.759 1.00 85.44 123 GLY A O 1
ATOM 924 N N . ASP A 1 124 ? 6.600 -11.654 3.619 1.00 90.31 124 ASP A N 1
ATOM 925 C CA . ASP A 1 124 ? 5.185 -12.012 3.499 1.00 90.31 124 ASP A CA 1
ATOM 926 C C . ASP A 1 124 ? 4.509 -11.195 2.397 1.00 90.31 124 ASP A C 1
ATOM 928 O O . ASP A 1 124 ? 4.451 -9.965 2.472 1.00 90.31 124 ASP A O 1
ATOM 932 N N . VAL A 1 125 ? 3.953 -11.877 1.396 1.00 94.12 125 VAL A N 1
ATOM 933 C CA . VAL A 1 125 ? 3.208 -11.252 0.298 1.00 94.12 125 VAL A CA 1
ATOM 934 C C . VAL A 1 125 ? 1.737 -11.645 0.397 1.00 94.12 125 VAL A C 1
ATOM 936 O O . VAL A 1 125 ? 1.380 -12.812 0.251 1.00 94.12 125 VAL A O 1
ATOM 939 N N . ALA A 1 126 ? 0.876 -10.658 0.623 1.00 94.38 126 ALA A N 1
ATOM 940 C CA . ALA A 1 126 ? -0.574 -10.789 0.583 1.00 94.38 126 ALA A CA 1
ATOM 941 C C . ALA A 1 126 ? -1.130 -10.138 -0.690 1.00 94.38 126 ALA A C 1
ATOM 943 O O . ALA A 1 126 ? -0.547 -9.195 -1.232 1.00 94.38 126 ALA A O 1
ATOM 944 N N . THR A 1 127 ? -2.282 -10.621 -1.156 1.00 95.44 127 THR A N 1
ATOM 945 C CA . THR A 1 127 ? -2.958 -10.074 -2.338 1.00 95.44 127 THR A CA 1
ATOM 946 C C . THR A 1 127 ? -4.370 -9.609 -2.014 1.00 95.44 127 THR A C 1
ATOM 948 O O . THR A 1 127 ? -5.033 -10.170 -1.144 1.00 95.44 127 THR A O 1
ATOM 951 N N . ILE A 1 128 ? -4.830 -8.577 -2.721 1.00 94.50 128 ILE A N 1
ATOM 952 C CA . ILE A 1 128 ? -6.222 -8.123 -2.704 1.00 94.50 128 ILE A CA 1
ATOM 953 C C . ILE A 1 128 ? -6.707 -8.044 -4.148 1.00 94.50 128 ILE A C 1
ATOM 955 O O . ILE A 1 128 ? -6.231 -7.225 -4.932 1.00 94.50 128 ILE A O 1
ATOM 959 N N . ASP A 1 129 ? -7.683 -8.873 -4.496 1.00 91.69 129 ASP A N 1
ATOM 960 C CA . ASP A 1 129 ? -8.255 -8.945 -5.844 1.00 91.69 129 ASP A CA 1
ATOM 961 C C . ASP A 1 129 ? -9.375 -7.916 -6.092 1.00 91.69 129 ASP A C 1
ATOM 963 O O . ASP A 1 129 ? -9.823 -7.721 -7.225 1.00 91.69 129 ASP A O 1
ATOM 967 N N . ARG A 1 130 ? -9.814 -7.213 -5.041 1.00 92.19 130 ARG A N 1
ATOM 968 C CA . ARG A 1 130 ? -10.842 -6.165 -5.084 1.00 92.19 130 ARG A CA 1
ATOM 969 C C . ARG A 1 130 ? -10.269 -4.785 -4.784 1.00 92.19 130 ARG A C 1
ATOM 971 O O . ARG A 1 130 ? -9.536 -4.583 -3.824 1.00 92.19 130 ARG A O 1
ATOM 978 N N . LEU A 1 131 ? -10.655 -3.808 -5.600 1.00 93.12 131 LEU A N 1
ATOM 979 C CA . LEU A 1 131 ? -10.177 -2.422 -5.499 1.00 93.12 131 LEU A CA 1
ATOM 980 C C . LEU A 1 131 ? -11.184 -1.482 -4.828 1.00 93.12 131 LEU A C 1
ATOM 982 O O . LEU A 1 131 ? -11.026 -0.263 -4.896 1.00 93.12 131 LEU A O 1
ATOM 986 N N . ASP A 1 132 ? -12.231 -2.024 -4.207 1.00 93.69 132 ASP A N 1
ATOM 987 C CA . ASP A 1 132 ? -13.093 -1.227 -3.347 1.00 93.69 132 ASP A CA 1
ATOM 988 C C . ASP A 1 132 ? -12.355 -0.879 -2.045 1.00 93.69 132 ASP A C 1
ATOM 990 O O . ASP A 1 132 ? -11.585 -1.674 -1.497 1.00 93.69 132 ASP A O 1
ATOM 994 N N . LEU A 1 133 ? -12.575 0.338 -1.550 1.00 94.06 133 LEU A N 1
ATOM 995 C CA . LEU A 1 133 ? -11.807 0.873 -0.425 1.00 94.06 133 LEU A CA 1
ATOM 996 C C . LEU A 1 133 ? -12.045 0.096 0.879 1.00 94.06 133 LEU A C 1
ATOM 998 O O . LEU A 1 133 ? -11.170 0.082 1.741 1.00 94.06 133 LEU A O 1
ATOM 1002 N N . MET A 1 134 ? -13.193 -0.575 1.020 1.00 92.81 134 MET A N 1
ATOM 1003 C CA . MET A 1 134 ? -13.505 -1.390 2.195 1.00 92.81 134 MET A CA 1
ATOM 1004 C C . MET A 1 134 ? -12.662 -2.667 2.214 1.00 92.81 134 MET A C 1
ATOM 1006 O O . MET A 1 134 ? -11.995 -2.937 3.214 1.00 92.81 134 MET A O 1
ATOM 1010 N N . SER A 1 135 ? -12.636 -3.420 1.112 1.00 93.12 135 SER A N 1
ATOM 1011 C CA . SER A 1 135 ? -11.780 -4.602 0.961 1.00 93.12 135 SER A CA 1
ATOM 1012 C C . SER A 1 135 ? -10.310 -4.237 1.134 1.00 93.12 135 SER A C 1
ATOM 1014 O O . SER A 1 135 ? -9.581 -4.941 1.829 1.00 93.12 135 SER A O 1
ATOM 1016 N N . MET A 1 136 ? -9.885 -3.097 0.580 1.00 95.19 136 MET A N 1
ATOM 1017 C CA . MET A 1 136 ? -8.525 -2.598 0.769 1.00 95.19 136 MET A CA 1
ATOM 1018 C C . MET A 1 136 ? -8.207 -2.272 2.229 1.00 95.19 136 MET A C 1
ATOM 1020 O O . MET A 1 136 ? -7.163 -2.684 2.731 1.00 95.19 136 MET A O 1
ATOM 1024 N N . ALA A 1 137 ? -9.088 -1.554 2.929 1.00 94.69 137 ALA A N 1
ATOM 1025 C CA . ALA A 1 137 ? -8.881 -1.231 4.337 1.00 94.69 137 ALA A CA 1
ATOM 1026 C C . ALA A 1 137 ? -8.813 -2.496 5.204 1.00 94.69 137 ALA A C 1
ATOM 1028 O O . ALA A 1 137 ? -7.929 -2.611 6.050 1.00 94.69 137 ALA A O 1
ATOM 1029 N N . ASN A 1 138 ? -9.693 -3.467 4.961 1.00 93.81 138 ASN A N 1
ATOM 1030 C CA . ASN A 1 138 ? -9.685 -4.733 5.690 1.00 93.81 138 ASN A CA 1
ATOM 1031 C C . ASN A 1 138 ? -8.420 -5.551 5.395 1.00 93.81 138 ASN A C 1
ATOM 1033 O O . ASN A 1 138 ? -7.736 -5.955 6.329 1.00 93.81 138 ASN A O 1
ATOM 1037 N N . GLY A 1 139 ? -8.035 -5.701 4.125 1.00 93.25 139 GLY A N 1
ATOM 1038 C CA . GLY A 1 139 ? -6.831 -6.458 3.779 1.00 93.25 139 GLY A CA 1
ATOM 1039 C C . GLY A 1 139 ? -5.539 -5.802 4.284 1.00 93.25 139 GLY A C 1
ATOM 1040 O O . GLY A 1 139 ? -4.622 -6.499 4.711 1.00 93.25 139 GLY A O 1
ATOM 1041 N N . ILE A 1 140 ? -5.470 -4.464 4.338 1.00 94.31 140 ILE A N 1
ATOM 1042 C CA . ILE A 1 140 ? -4.360 -3.771 5.014 1.00 94.31 140 ILE A CA 1
ATOM 1043 C C . ILE A 1 140 ? -4.404 -4.019 6.524 1.00 94.31 140 ILE A C 1
ATOM 1045 O O . ILE A 1 140 ? -3.353 -4.207 7.131 1.00 94.31 140 ILE A O 1
ATOM 1049 N N . ASN A 1 141 ? -5.585 -4.013 7.144 1.00 93.75 141 ASN A N 1
ATOM 1050 C CA . ASN A 1 141 ? -5.730 -4.242 8.580 1.00 93.75 141 ASN A CA 1
ATOM 1051 C C . ASN A 1 141 ? -5.249 -5.635 9.004 1.00 93.75 141 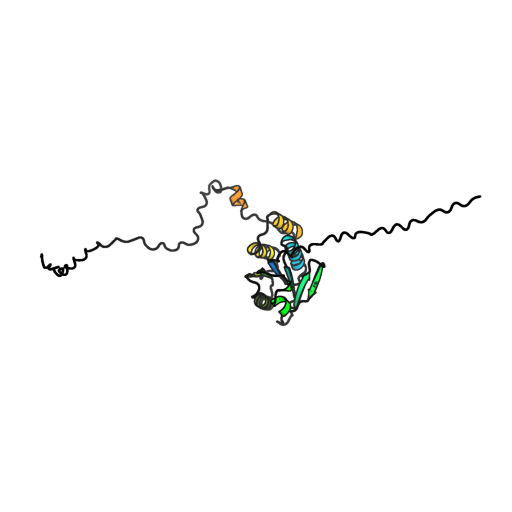ASN A C 1
ATOM 1053 O O . ASN A 1 141 ? -4.643 -5.758 10.067 1.00 93.75 141 ASN A O 1
ATOM 1057 N N . ASP A 1 142 ? -5.482 -6.656 8.182 1.00 92.06 142 ASP A N 1
ATOM 1058 C CA . ASP A 1 142 ? -5.091 -8.036 8.488 1.00 92.06 142 ASP A CA 1
ATOM 1059 C C . ASP A 1 142 ? -3.571 -8.185 8.619 1.00 92.06 142 ASP A C 1
ATOM 1061 O O . ASP A 1 142 ? -3.078 -8.856 9.526 1.00 92.06 142 ASP A O 1
ATOM 1065 N N . ILE A 1 143 ? -2.812 -7.493 7.767 1.00 91.00 143 ILE A N 1
ATOM 1066 C CA . ILE A 1 143 ? -1.346 -7.510 7.824 1.00 91.00 143 ILE A CA 1
ATOM 1067 C C . ILE A 1 143 ? -0.774 -6.401 8.705 1.00 91.00 143 ILE A C 1
ATOM 1069 O O . ILE A 1 143 ? 0.314 -6.547 9.248 1.00 91.00 143 ILE A O 1
ATOM 1073 N N . ALA A 1 144 ? -1.460 -5.272 8.839 1.00 91.31 144 ALA A N 1
ATOM 1074 C CA . ALA A 1 144 ? -0.999 -4.091 9.550 1.00 91.31 144 ALA A CA 1
ATOM 1075 C C . ALA A 1 144 ? -2.187 -3.444 10.280 1.00 91.31 144 ALA A C 1
ATOM 1077 O O . ALA A 1 144 ? -2.756 -2.466 9.785 1.00 91.31 144 ALA A O 1
ATOM 1078 N N . PRO A 1 145 ? -2.526 -3.929 11.489 1.00 92.44 145 PRO A N 1
ATOM 1079 C CA . PRO A 1 145 ? -3.730 -3.518 12.205 1.00 92.44 145 PRO A CA 1
ATOM 1080 C C . PRO A 1 145 ? -3.848 -2.003 12.359 1.00 92.44 145 PRO A C 1
ATOM 1082 O O . PRO A 1 145 ? -2.872 -1.317 12.687 1.00 92.44 145 PRO A O 1
ATOM 1085 N N . PHE A 1 146 ? -5.031 -1.460 12.083 1.00 92.31 146 PHE A N 1
ATOM 1086 C CA . PHE A 1 146 ? -5.333 -0.051 12.312 1.00 92.31 146 PHE A CA 1
ATOM 1087 C C . PHE A 1 146 ? -5.793 0.181 13.749 1.00 92.31 146 PHE A C 1
ATOM 1089 O O . PHE A 1 146 ? -6.529 -0.613 14.335 1.00 92.31 146 PHE A O 1
ATOM 1096 N N . THR A 1 147 ? -5.403 1.321 14.313 1.00 92.69 147 THR A N 1
ATOM 1097 C CA . THR A 1 147 ? -5.979 1.791 15.575 1.00 92.69 147 THR A CA 1
ATOM 1098 C C . THR A 1 147 ? -7.393 2.329 15.352 1.00 92.69 147 THR A C 1
ATOM 1100 O O . THR A 1 147 ? -7.759 2.738 14.249 1.00 92.69 147 THR A O 1
ATOM 1103 N N . SER A 1 148 ? -8.191 2.425 16.417 1.00 91.25 148 SER A N 1
ATOM 1104 C CA . SER A 1 148 ? -9.532 3.027 16.344 1.00 91.25 148 SER A CA 1
ATOM 1105 C C . SER A 1 148 ? -9.512 4.464 15.804 1.00 91.25 148 SER A C 1
ATOM 1107 O O . SER A 1 148 ? -10.446 4.885 15.125 1.00 91.25 148 SER A O 1
ATOM 1109 N N . GLY A 1 149 ? -8.449 5.225 16.092 1.00 93.81 149 GLY A N 1
ATOM 1110 C CA . GLY A 1 149 ? -8.262 6.575 15.557 1.00 93.81 149 GLY A CA 1
ATOM 1111 C C . GLY A 1 149 ? -8.001 6.576 14.050 1.00 93.81 149 GLY A C 1
ATOM 1112 O O . GLY A 1 149 ? -8.599 7.372 13.328 1.00 93.81 149 GLY A O 1
ATOM 1113 N N . GLN A 1 150 ? -7.173 5.645 13.567 1.00 94.25 150 GLN A N 1
ATOM 1114 C CA . GLN A 1 150 ? -6.894 5.475 12.138 1.00 94.25 150 GLN A CA 1
ATOM 1115 C C . GLN A 1 150 ? -8.150 5.045 11.369 1.00 94.25 150 GLN A C 1
ATOM 1117 O O . GLN A 1 150 ? -8.453 5.634 10.334 1.00 94.25 150 GLN A O 1
ATOM 1122 N N . TRP A 1 151 ? -8.941 4.115 11.915 1.00 94.69 151 TRP A N 1
ATOM 1123 C CA . TRP A 1 151 ? -10.230 3.725 11.333 1.00 94.69 151 TRP A CA 1
ATOM 1124 C C . TRP A 1 151 ? -11.180 4.913 11.165 1.00 94.69 151 TRP A C 1
ATOM 1126 O O . TRP A 1 151 ? -11.714 5.128 10.079 1.00 94.69 151 TRP A O 1
ATOM 1136 N N . LYS A 1 152 ? -11.351 5.730 12.214 1.00 94.06 152 LYS A N 1
ATOM 1137 C CA . LYS A 1 152 ? -12.190 6.941 12.157 1.00 94.06 152 LYS A CA 1
ATOM 1138 C C . LYS A 1 152 ? -11.678 7.956 11.133 1.00 94.06 152 LYS A C 1
ATOM 1140 O O . LYS A 1 152 ? -12.480 8.577 10.439 1.00 94.06 152 LYS A O 1
ATOM 1145 N N . ALA A 1 153 ? -10.360 8.128 11.034 1.00 94.19 153 ALA A N 1
ATOM 1146 C CA . ALA A 1 153 ? -9.755 9.040 10.069 1.00 94.19 153 ALA A CA 1
ATOM 1147 C C . ALA A 1 153 ? -9.997 8.586 8.621 1.00 94.19 153 ALA A C 1
ATOM 1149 O O . ALA A 1 153 ? -10.419 9.403 7.803 1.00 94.19 153 ALA A O 1
ATOM 1150 N N . LEU A 1 154 ? -9.790 7.298 8.322 1.00 94.44 154 LEU A N 1
ATOM 1151 C CA . LEU A 1 154 ? -10.054 6.728 6.996 1.00 94.44 154 LEU A CA 1
ATOM 1152 C C . LEU A 1 154 ? -11.536 6.820 6.632 1.00 94.44 154 LEU A C 1
ATOM 1154 O O . LEU A 1 154 ? -11.868 7.287 5.545 1.00 94.44 154 LEU A O 1
ATOM 1158 N N . ALA A 1 155 ? -12.421 6.456 7.561 1.00 93.62 155 ALA A N 1
ATOM 1159 C CA . ALA A 1 155 ? -13.862 6.524 7.359 1.00 93.62 155 ALA A CA 1
ATOM 1160 C C . ALA A 1 155 ? -14.343 7.931 7.009 1.00 93.62 155 ALA A C 1
ATOM 1162 O O . ALA A 1 155 ? -15.068 8.112 6.037 1.00 93.62 155 ALA A O 1
ATOM 1163 N N . ARG A 1 156 ? -13.867 8.943 7.742 1.00 94.12 156 ARG A N 1
ATOM 1164 C CA . ARG A 1 156 ? -14.220 10.340 7.477 1.00 94.12 156 ARG A CA 1
ATOM 1165 C C . ARG A 1 156 ? -13.714 10.836 6.118 1.00 94.12 156 ARG A C 1
ATOM 1167 O O . ARG A 1 156 ? -14.393 11.633 5.485 1.00 94.12 156 ARG A O 1
ATOM 1174 N N . ARG A 1 157 ? -12.509 10.439 5.697 1.00 94.50 157 ARG A N 1
ATOM 1175 C CA . ARG A 1 157 ? -11.877 10.956 4.466 1.00 94.50 157 ARG A CA 1
ATOM 1176 C C . ARG A 1 157 ? -12.356 10.267 3.195 1.00 94.50 157 ARG A C 1
ATOM 1178 O O . ARG A 1 157 ? -12.345 10.887 2.137 1.00 94.50 157 ARG A O 1
ATOM 1185 N N . HIS A 1 158 ? -12.752 9.005 3.308 1.00 92.75 158 HIS A N 1
ATOM 1186 C CA . HIS A 1 158 ? -13.144 8.166 2.179 1.00 92.75 158 HIS A CA 1
ATOM 1187 C C . HIS A 1 158 ? -14.621 7.766 2.204 1.00 92.75 158 HIS A C 1
ATOM 1189 O O . HIS A 1 158 ? -15.004 6.878 1.452 1.00 92.75 158 HIS A O 1
ATOM 1195 N N . ASP A 1 159 ? -15.420 8.413 3.058 1.00 90.69 159 ASP A N 1
ATOM 1196 C CA . ASP A 1 159 ? -16.858 8.168 3.218 1.00 90.69 159 ASP A CA 1
ATOM 1197 C C . ASP A 1 159 ? -17.188 6.682 3.461 1.00 90.69 159 ASP A C 1
ATOM 1199 O O . ASP A 1 159 ? -18.038 6.077 2.812 1.00 90.69 159 ASP A O 1
ATOM 1203 N N . LEU A 1 160 ? -16.450 6.056 4.386 1.00 90.38 160 LEU A N 1
ATOM 1204 C CA . LEU A 1 160 ? -16.654 4.650 4.745 1.00 90.38 160 LEU A CA 1
ATOM 1205 C C . LEU A 1 160 ? -17.529 4.535 5.988 1.00 90.38 160 LEU A C 1
ATOM 1207 O O . LEU A 1 160 ? -17.370 5.273 6.961 1.00 90.38 160 LEU A O 1
ATOM 1211 N N . GLN A 1 161 ? -18.395 3.528 5.997 1.00 86.69 161 GLN A N 1
ATOM 1212 C CA . GLN A 1 161 ? -19.167 3.166 7.179 1.00 86.69 161 GLN A 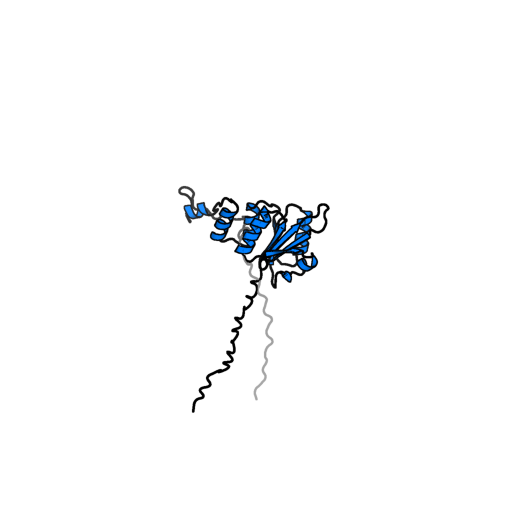CA 1
ATOM 1213 C C . GLN A 1 161 ? -18.365 2.209 8.062 1.00 86.69 161 GLN A C 1
ATOM 1215 O O . GLN A 1 161 ? -17.888 1.170 7.607 1.00 86.69 161 GLN A O 1
ATOM 1220 N N . LEU A 1 162 ? -18.228 2.552 9.344 1.00 85.56 162 LEU A N 1
ATOM 1221 C CA . LEU A 1 162 ? -17.596 1.690 10.339 1.00 85.56 162 LEU A CA 1
ATOM 1222 C C . LEU A 1 162 ? -18.661 0.888 11.081 1.00 85.56 162 LEU A C 1
ATOM 1224 O O . LEU A 1 162 ? -19.604 1.457 11.625 1.00 85.56 162 LEU A O 1
ATOM 1228 N N . LYS A 1 163 ? -18.459 -0.427 11.162 1.00 85.00 163 LYS A N 1
ATOM 1229 C CA . LYS A 1 163 ? -19.237 -1.321 12.020 1.00 85.00 163 LYS A CA 1
ATOM 1230 C C . LYS A 1 163 ? -18.307 -1.940 13.053 1.00 85.00 163 LYS A C 1
ATOM 1232 O O . LYS A 1 163 ? -17.349 -2.620 12.691 1.00 85.00 163 LYS A O 1
ATOM 1237 N N . ASP A 1 164 ? -18.587 -1.722 14.334 1.00 78.12 164 ASP A N 1
ATOM 1238 C CA . ASP A 1 164 ? -17.836 -2.377 15.402 1.00 78.12 164 ASP A CA 1
ATOM 1239 C C . ASP A 1 164 ? -18.352 -3.810 15.584 1.00 78.12 164 ASP A C 1
ATOM 1241 O O . ASP A 1 164 ? -19.419 -4.051 16.145 1.00 78.12 164 ASP A O 1
ATOM 1245 N N . LEU A 1 165 ? -17.580 -4.786 15.105 1.00 79.19 165 LEU A N 1
ATOM 1246 C CA . LEU A 1 165 ? -17.923 -6.206 15.224 1.00 79.19 165 LEU A CA 1
ATOM 1247 C C . LEU A 1 165 ? -17.943 -6.700 16.681 1.00 79.19 165 LEU A C 1
ATOM 1249 O O . LEU A 1 165 ? -18.517 -7.748 16.962 1.00 79.19 165 LEU A O 1
ATOM 1253 N N . ASN A 1 166 ? -17.336 -5.961 17.615 1.00 75.06 166 ASN A N 1
ATOM 1254 C CA . ASN A 1 166 ? -17.361 -6.270 19.042 1.00 75.06 166 ASN A CA 1
ATOM 1255 C C . ASN A 1 166 ? -18.430 -5.476 19.805 1.00 75.06 166 ASN A C 1
ATOM 1257 O O . ASN A 1 166 ? -18.503 -5.620 21.026 1.00 75.06 166 ASN A O 1
ATOM 1261 N N . GLU A 1 167 ? -19.248 -4.656 19.138 1.00 77.94 167 GLU A N 1
ATOM 1262 C CA . GLU A 1 167 ? -20.266 -3.834 19.801 1.00 77.94 167 GLU A CA 1
ATOM 1263 C C . GLU A 1 167 ? -21.210 -4.688 20.652 1.00 77.94 167 GLU A C 1
ATOM 1265 O O . GLU A 1 167 ? -21.455 -4.373 21.812 1.00 77.94 167 GLU A O 1
ATOM 1270 N N . GLU A 1 168 ? -21.669 -5.816 20.114 1.00 70.12 168 GLU A N 1
ATOM 1271 C CA . GLU A 1 168 ? -22.589 -6.721 20.801 1.00 70.12 168 GLU A CA 1
ATOM 1272 C C . GLU A 1 168 ? -21.943 -7.384 22.027 1.00 70.12 168 GLU A C 1
ATOM 1274 O O . GLU A 1 168 ? -22.511 -7.381 23.120 1.00 70.12 168 GLU A O 1
ATOM 1279 N N . ARG A 1 169 ? -20.693 -7.847 21.890 1.00 71.31 169 ARG A N 1
ATOM 1280 C CA . ARG A 1 169 ? -19.900 -8.376 23.011 1.00 71.31 169 ARG A CA 1
ATOM 1281 C C . ARG A 1 169 ? -19.674 -7.316 24.093 1.00 71.31 169 ARG A C 1
ATOM 1283 O O . ARG A 1 169 ? -19.701 -7.638 25.276 1.00 71.31 169 ARG A O 1
ATOM 1290 N N . ARG A 1 170 ? -19.442 -6.056 23.713 1.00 74.69 170 ARG A N 1
ATOM 1291 C CA . ARG A 1 170 ? -19.271 -4.945 24.667 1.00 74.69 170 ARG A CA 1
ATOM 1292 C C . ARG A 1 170 ? -20.585 -4.549 25.332 1.00 74.69 170 ARG A C 1
ATOM 1294 O O . ARG A 1 170 ? -20.573 -4.206 26.507 1.00 74.69 170 ARG A O 1
ATOM 1301 N N . ARG A 1 171 ? -21.697 -4.616 24.599 1.00 74.31 171 ARG A N 1
ATOM 1302 C CA . ARG A 1 171 ? -23.038 -4.278 25.088 1.00 74.31 171 ARG A CA 1
ATOM 1303 C C . ARG A 1 171 ? -23.518 -5.256 26.159 1.00 74.31 171 ARG A C 1
ATOM 1305 O O . ARG A 1 171 ? -24.162 -4.828 27.109 1.00 74.31 171 ARG A O 1
ATOM 1312 N N . TYR A 1 172 ? -23.186 -6.538 26.020 1.00 75.44 172 TYR A N 1
ATOM 1313 C CA . TYR A 1 172 ? -23.689 -7.588 26.911 1.00 75.44 172 TYR A CA 1
ATOM 1314 C C . TYR A 1 172 ? -22.632 -8.223 27.830 1.00 75.44 172 TYR A C 1
ATOM 1316 O O . TYR A 1 172 ? -22.958 -9.000 28.728 1.00 75.44 172 TYR A O 1
ATOM 1324 N N . GLY A 1 173 ? -21.354 -7.883 27.651 1.00 71.94 173 GLY A N 1
ATOM 1325 C CA . GLY A 1 173 ? -20.266 -8.389 28.482 1.00 71.94 173 GLY A CA 1
ATOM 1326 C C . GLY A 1 173 ? -20.131 -9.915 28.436 1.00 71.94 173 GLY A C 1
ATOM 1327 O O . GLY A 1 173 ? -20.523 -10.577 27.477 1.00 71.94 173 GLY A O 1
ATOM 1328 N N . ARG A 1 174 ? -19.550 -10.494 29.493 1.00 67.00 174 ARG A N 1
ATOM 1329 C CA . ARG A 1 174 ? -19.291 -11.943 29.598 1.00 67.00 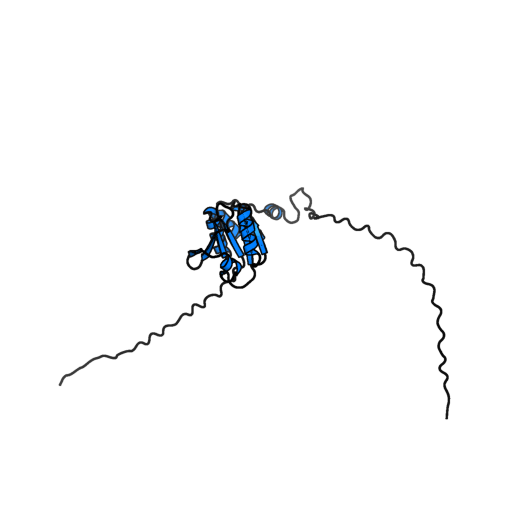174 ARG A CA 1
ATOM 1330 C C . ARG A 1 174 ? -20.567 -12.796 29.582 1.00 67.00 174 ARG A C 1
ATOM 1332 O O . ARG A 1 174 ? -20.497 -13.966 29.225 1.00 67.00 174 ARG A O 1
ATOM 1339 N N . PHE A 1 175 ? -21.699 -12.232 29.995 1.00 69.06 175 PHE A N 1
ATOM 1340 C CA . PHE A 1 175 ? -22.926 -12.985 30.257 1.00 69.06 175 PHE A CA 1
ATOM 1341 C C . PHE A 1 175 ? -23.863 -13.092 29.053 1.00 69.06 175 PHE A C 1
ATOM 1343 O O . PHE A 1 175 ? -24.790 -13.890 29.102 1.00 69.06 175 PHE A O 1
ATOM 1350 N N . GLY A 1 176 ? -23.589 -12.373 27.961 1.00 68.31 176 GLY A N 1
ATOM 1351 C CA . GLY A 1 176 ? -24.455 -12.403 26.786 1.00 68.31 176 GLY A CA 1
ATOM 1352 C C . GLY A 1 176 ? -25.773 -11.656 27.008 1.00 68.31 176 GLY A C 1
ATOM 1353 O O . GLY A 1 176 ? -26.020 -11.060 28.059 1.00 68.31 176 GLY A O 1
ATOM 1354 N N . LYS A 1 177 ? -26.579 -11.585 25.950 1.00 75.31 177 LYS A N 1
ATOM 1355 C CA . LYS A 1 177 ? -27.841 -10.845 25.943 1.00 75.31 177 LYS A CA 1
ATOM 1356 C C . LYS A 1 177 ? -28.811 -11.445 26.973 1.00 75.31 177 LYS A C 1
ATOM 1358 O O . LYS A 1 177 ? -28.880 -12.665 27.073 1.00 75.31 177 LYS A O 1
ATOM 1363 N N . PRO A 1 178 ? -29.603 -10.641 27.710 1.00 65.56 178 PRO A N 1
ATOM 1364 C CA . PRO A 1 178 ? -30.605 -11.177 28.630 1.00 65.56 178 PRO A CA 1
ATOM 1365 C C . PRO A 1 178 ? -31.540 -12.162 27.911 1.00 65.56 178 PRO A C 1
ATOM 1367 O O . PRO A 1 178 ? -32.215 -11.784 26.955 1.00 65.56 178 PRO A O 1
ATOM 1370 N N . GLY A 1 179 ? -31.550 -13.423 28.353 1.00 66.62 179 GLY A N 1
ATOM 1371 C CA . GLY A 1 179 ? -32.348 -14.505 27.758 1.00 66.62 179 GLY A CA 1
ATOM 1372 C C . GLY A 1 179 ? -31.596 -15.417 26.778 1.00 66.62 179 GLY A C 1
ATOM 1373 O O . GLY A 1 179 ? -32.070 -16.517 26.512 1.00 66.62 179 GLY A O 1
ATOM 1374 N N . GLU A 1 180 ? -30.412 -15.028 26.303 1.00 64.50 180 GLU A N 1
ATOM 1375 C CA . GLU A 1 180 ? -29.460 -15.946 25.673 1.00 64.50 180 GLU A CA 1
ATOM 1376 C C . GLU A 1 180 ? -28.468 -16.388 26.750 1.00 64.50 180 GLU A C 1
ATOM 1378 O O . GLU A 1 180 ? -27.818 -15.562 27.388 1.00 64.50 180 GLU A O 1
ATOM 1383 N N . GLY A 1 181 ? -28.386 -17.696 27.007 1.00 60.44 181 GLY A N 1
ATOM 1384 C CA . GLY A 1 181 ? -27.404 -18.239 27.945 1.00 60.44 181 GLY A CA 1
ATOM 1385 C C . GLY A 1 181 ? -25.978 -17.800 27.580 1.00 60.44 181 GLY A C 1
ATOM 1386 O O . GLY A 1 181 ? -25.731 -17.415 26.433 1.00 60.44 181 GLY A O 1
ATOM 1387 N N . PRO A 1 182 ? -25.025 -17.854 28.530 1.00 59.09 182 PRO A N 1
ATOM 1388 C CA . PRO A 1 182 ? -23.651 -17.434 28.280 1.00 59.09 182 PRO A CA 1
ATOM 1389 C C . PRO A 1 182 ? -23.147 -18.088 26.997 1.00 59.09 182 PRO A C 1
ATOM 1391 O O . PRO A 1 182 ? -23.245 -19.307 26.852 1.00 59.09 182 PRO A O 1
ATOM 1394 N N . ALA A 1 183 ? -22.655 -17.269 26.061 1.00 59.34 183 ALA A N 1
ATOM 1395 C CA . ALA A 1 183 ? -22.167 -17.746 24.777 1.00 59.34 183 ALA A CA 1
ATOM 1396 C C . ALA A 1 183 ? -21.097 -18.812 25.033 1.00 59.34 183 ALA A C 1
ATOM 1398 O O . ALA A 1 183 ? -19.975 -18.497 25.441 1.00 59.34 183 ALA A O 1
ATOM 1399 N N . LEU A 1 184 ? -21.467 -20.081 24.844 1.00 59.50 184 LEU A N 1
ATOM 1400 C CA . LEU A 1 184 ? -20.530 -21.186 24.946 1.00 59.50 184 LEU A CA 1
ATOM 1401 C C . LEU A 1 184 ? -19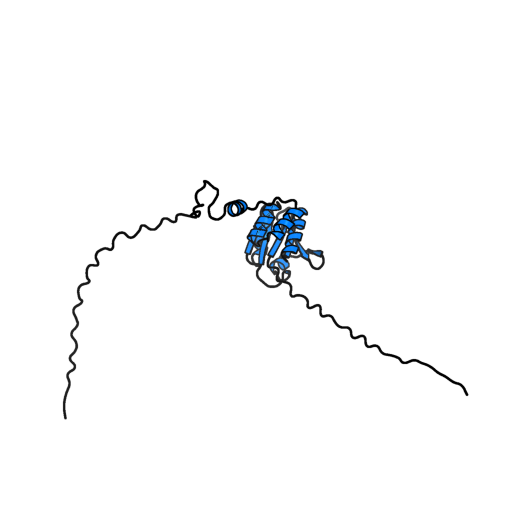.404 -20.906 23.944 1.00 59.50 184 LEU A C 1
ATOM 1403 O O . LEU A 1 184 ? -19.687 -20.469 22.820 1.00 59.50 184 LEU A O 1
ATOM 1407 N N . PRO A 1 185 ? -18.129 -21.093 24.325 1.00 57.06 185 PRO A N 1
ATOM 1408 C CA . PRO A 1 185 ? -17.034 -20.926 23.384 1.00 57.06 185 PRO A CA 1
ATOM 1409 C C . PRO A 1 185 ? -17.330 -21.783 22.150 1.00 57.06 185 PRO A C 1
ATOM 1411 O O . PRO A 1 185 ? -17.623 -22.971 22.278 1.00 57.06 185 PRO A O 1
ATOM 1414 N N . LYS A 1 186 ? -17.300 -21.174 20.956 1.00 56.00 186 LYS A N 1
ATOM 1415 C CA . LYS A 1 186 ? -17.369 -21.916 19.693 1.00 56.00 186 LYS A CA 1
ATOM 1416 C C . LYS A 1 186 ? -16.226 -22.924 19.714 1.00 56.00 186 LYS A C 1
ATOM 1418 O O . LYS A 1 186 ? -15.071 -22.542 19.542 1.00 56.00 186 LYS A O 1
ATOM 1423 N N . VAL A 1 187 ? -16.553 -24.191 19.949 1.00 48.12 187 VAL A N 1
ATOM 1424 C CA . VAL A 1 187 ? -15.630 -25.309 19.779 1.00 48.12 187 VAL A CA 1
ATOM 1425 C C . VAL A 1 187 ? -15.320 -25.356 18.286 1.00 48.12 187 VAL A C 1
ATOM 1427 O O . VAL A 1 187 ? -16.112 -25.854 17.489 1.00 48.12 187 VAL A O 1
ATOM 1430 N N . MET A 1 188 ? -14.217 -24.728 17.872 1.00 47.59 188 MET A N 1
ATOM 1431 C CA . MET A 1 188 ? -13.673 -24.945 16.538 1.00 47.59 188 MET A CA 1
ATOM 1432 C C . MET A 1 188 ? -13.208 -26.394 16.484 1.00 47.59 188 MET A C 1
ATOM 1434 O O . MET A 1 188 ? -12.201 -26.732 17.091 1.00 47.59 188 MET A O 1
ATOM 1438 N N . GLY A 1 189 ? -13.969 -27.226 15.776 1.00 43.72 189 GLY A N 1
ATOM 1439 C CA . GLY A 1 189 ? -13.609 -28.602 15.474 1.00 43.72 189 GLY A CA 1
ATOM 1440 C C . GLY A 1 189 ? -13.641 -29.512 16.696 1.00 43.72 189 GLY A C 1
ATOM 1441 O O . GLY A 1 189 ? -12.702 -29.586 17.481 1.00 43.72 189 GLY A O 1
ATOM 1442 N N . THR A 1 190 ? -14.687 -30.321 16.795 1.00 41.72 190 THR A N 1
ATOM 1443 C CA . THR A 1 190 ? -14.514 -31.672 17.321 1.00 41.72 190 THR A CA 1
ATOM 1444 C C . THR A 1 190 ? -13.493 -32.386 16.432 1.00 41.72 190 THR A C 1
ATOM 1446 O O . THR A 1 190 ? -13.856 -32.986 15.423 1.00 41.72 190 THR A O 1
ATOM 1449 N N . SER A 1 191 ? -12.210 -32.333 16.799 1.00 48.31 191 SER A N 1
ATOM 1450 C CA . SER A 1 191 ? -11.397 -33.536 16.634 1.00 48.31 191 SER A CA 1
ATOM 1451 C C . SER A 1 191 ? -12.136 -34.638 17.390 1.00 48.31 191 SER A C 1
ATOM 1453 O O . SER A 1 191 ? -12.518 -34.399 18.542 1.00 48.31 191 SER A O 1
ATOM 1455 N N . PRO A 1 192 ? -12.395 -35.809 16.784 1.00 44.22 192 PRO A N 1
ATOM 1456 C CA . PRO A 1 192 ? -12.881 -36.940 17.549 1.00 44.22 192 PRO A CA 1
ATOM 1457 C C . PRO A 1 192 ? -11.886 -37.162 18.686 1.00 44.22 192 PRO A C 1
ATOM 1459 O O . PRO A 1 192 ? -10.688 -37.321 18.447 1.00 44.22 192 PRO A O 1
ATOM 1462 N N . LEU A 1 193 ? -12.377 -37.104 19.923 1.00 54.31 193 LEU A N 1
ATOM 1463 C CA . LEU A 1 193 ? -11.640 -37.624 21.064 1.00 54.31 193 LEU A CA 1
ATOM 1464 C C . LEU A 1 193 ? -11.211 -39.053 20.692 1.00 54.31 193 LEU A C 1
ATOM 1466 O O . LEU A 1 193 ? -12.073 -39.827 20.260 1.00 54.31 193 LEU A O 1
ATOM 1470 N N . PRO A 1 194 ? -9.923 -39.422 20.809 1.00 55.94 194 PRO A N 1
ATOM 1471 C CA . PRO A 1 194 ? -9.562 -40.827 20.740 1.00 55.94 194 PRO A CA 1
ATOM 1472 C C . PRO A 1 194 ? -10.379 -41.563 21.814 1.00 55.94 194 PRO A C 1
ATOM 1474 O O . PRO A 1 194 ? -10.541 -41.023 22.916 1.00 55.94 194 PRO A O 1
ATOM 1477 N N . PRO A 1 195 ? -10.949 -42.740 21.507 1.00 52.88 195 PRO A N 1
ATOM 1478 C CA . PRO A 1 195 ? -11.735 -43.484 22.474 1.00 52.88 195 PRO A CA 1
ATOM 1479 C C . PRO A 1 195 ? -10.907 -43.695 23.741 1.00 52.88 195 PRO A C 1
ATOM 1481 O O . PRO A 1 195 ? -9.759 -44.139 23.697 1.00 52.88 195 PRO A O 1
ATOM 1484 N N . ALA A 1 196 ? -11.501 -43.303 24.865 1.00 43.72 196 ALA A N 1
ATOM 1485 C CA . ALA A 1 196 ? -10.943 -43.505 26.182 1.00 43.72 196 ALA A CA 1
ATOM 1486 C C . ALA A 1 196 ? -10.644 -44.995 26.386 1.00 43.72 196 ALA A C 1
ATOM 1488 O O . ALA A 1 196 ? -11.532 -45.833 26.258 1.00 43.72 196 ALA A O 1
ATOM 1489 N N . LEU A 1 197 ? -9.371 -45.271 26.678 1.00 51.50 197 LEU A N 1
ATOM 1490 C CA . LEU A 1 197 ? -8.869 -46.294 27.595 1.00 51.50 197 LEU A CA 1
ATOM 1491 C C . LEU A 1 197 ? -9.891 -47.389 27.936 1.00 51.50 197 LEU A C 1
ATOM 1493 O O . LEU A 1 197 ? -10.527 -47.364 28.988 1.00 51.50 197 LEU A O 1
ATOM 1497 N N . THR A 1 198 ? -10.016 -48.367 27.043 1.00 40.88 198 THR A N 1
ATOM 1498 C CA . THR A 1 198 ? -10.520 -49.683 27.424 1.00 40.88 198 THR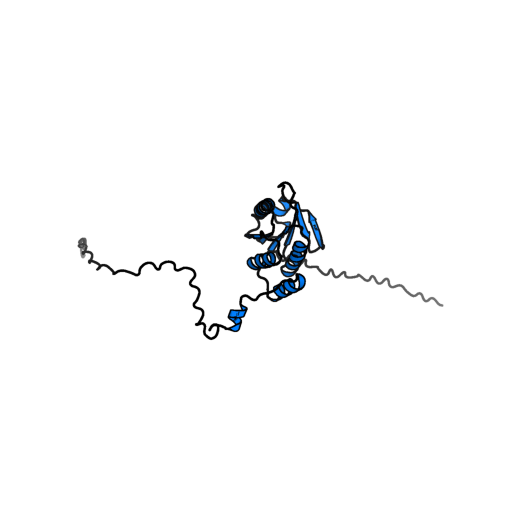 A CA 1
ATOM 1499 C C . THR A 1 198 ? -9.384 -50.387 28.153 1.00 40.88 198 THR A C 1
ATOM 1501 O O . THR A 1 198 ? -8.339 -50.646 27.567 1.00 40.88 198 THR A O 1
ATOM 1504 N N . GLU A 1 199 ? -9.589 -50.554 29.457 1.00 42.88 199 GLU A N 1
ATOM 1505 C CA . GLU A 1 199 ? -9.109 -51.645 30.304 1.00 42.88 199 GLU A CA 1
ATOM 1506 C C . GLU A 1 199 ? -7.672 -52.124 30.059 1.00 42.88 199 GLU A C 1
ATOM 1508 O O . GLU A 1 199 ? -7.355 -52.848 29.120 1.00 42.88 199 GLU A O 1
ATOM 1513 N N . THR A 1 200 ? -6.805 -51.772 31.008 1.00 45.00 200 THR A N 1
ATOM 1514 C CA . THR A 1 200 ? -5.572 -52.504 31.297 1.00 45.00 200 THR A CA 1
ATOM 1515 C C . THR A 1 200 ? -5.828 -54.017 31.255 1.00 45.00 200 THR A C 1
ATOM 1517 O O . THR A 1 200 ? -6.592 -54.503 32.096 1.00 45.00 200 THR A O 1
ATOM 1520 N N . PRO A 1 201 ? -5.190 -54.784 30.353 1.00 50.97 201 PRO A N 1
ATOM 1521 C CA . PRO A 1 201 ? -5.108 -56.222 30.541 1.00 50.97 201 PRO A CA 1
ATOM 1522 C C . PRO A 1 201 ? -4.307 -56.499 31.827 1.00 50.97 201 PRO A C 1
ATOM 1524 O O . PRO A 1 201 ? -3.389 -55.732 32.147 1.00 50.97 201 PRO A O 1
ATOM 1527 N N . PRO A 1 202 ? -4.632 -57.558 32.591 1.00 48.28 202 PRO A N 1
ATOM 1528 C CA . PRO A 1 202 ? -3.830 -57.954 33.739 1.00 48.28 202 PRO A CA 1
ATOM 1529 C C . PRO A 1 202 ? -2.391 -58.176 33.278 1.00 48.28 202 PRO A C 1
ATOM 1531 O O . PRO A 1 202 ? -2.145 -58.950 32.354 1.00 48.28 202 PRO A O 1
ATOM 1534 N N . VAL A 1 203 ? -1.444 -57.480 33.907 1.00 52.34 203 VAL A N 1
ATOM 1535 C CA . VAL A 1 203 ? -0.020 -57.776 33.757 1.00 52.34 203 VAL A CA 1
ATOM 1536 C C . VAL A 1 203 ? 0.198 -59.168 34.336 1.00 52.34 203 VAL A C 1
ATOM 1538 O O . VAL A 1 203 ? 0.259 -59.357 35.549 1.00 52.34 203 VAL A O 1
ATOM 1541 N N . GLU A 1 204 ? 0.248 -60.147 33.443 1.00 50.59 204 GLU A N 1
ATOM 1542 C CA . GLU A 1 204 ? 0.761 -61.479 33.708 1.00 50.59 204 GLU A CA 1
ATOM 1543 C C . GLU A 1 204 ? 2.225 -61.328 34.140 1.00 50.59 204 GLU A C 1
ATOM 1545 O O . GLU A 1 204 ? 3.039 -60.711 33.448 1.00 50.59 204 GLU A O 1
ATOM 1550 N N . ALA A 1 205 ? 2.528 -61.795 35.350 1.00 55.56 205 ALA A N 1
ATOM 1551 C CA . ALA A 1 205 ? 3.844 -61.683 35.958 1.00 55.56 205 ALA A CA 1
ATOM 1552 C C . ALA A 1 205 ? 4.902 -62.362 35.068 1.00 55.56 205 ALA A C 1
ATOM 1554 O O . ALA A 1 205 ? 4.764 -63.550 34.768 1.00 55.56 205 ALA A O 1
ATOM 1555 N N . PRO A 1 206 ? 5.983 -61.667 34.671 1.00 53.38 206 PRO A N 1
ATOM 1556 C CA . PRO A 1 206 ? 7.109 -62.328 34.037 1.00 53.38 206 PRO A CA 1
ATOM 1557 C C . PRO A 1 206 ? 7.775 -63.273 35.036 1.00 53.38 206 PRO A C 1
ATOM 1559 O O . PRO A 1 206 ? 8.239 -62.853 36.098 1.00 53.38 206 PRO A O 1
ATOM 1562 N N . ALA A 1 207 ? 7.791 -64.554 34.676 1.00 53.66 207 ALA A N 1
ATOM 1563 C CA . ALA A 1 207 ? 8.503 -65.605 35.376 1.00 53.66 207 ALA A CA 1
ATOM 1564 C C . ALA A 1 207 ? 9.960 -65.204 35.656 1.00 53.66 207 ALA A C 1
ATOM 1566 O O . ALA A 1 207 ? 10.670 -64.685 34.793 1.00 53.66 207 ALA A O 1
ATOM 1567 N N . GLU A 1 208 ? 10.368 -65.477 36.889 1.00 54.84 208 GLU A N 1
ATOM 1568 C CA . GLU A 1 208 ? 11.703 -65.322 37.449 1.00 54.84 208 GLU A CA 1
ATOM 1569 C C . GLU A 1 208 ? 12.779 -65.968 36.553 1.00 54.84 208 GLU A C 1
ATOM 1571 O O . GLU A 1 208 ? 12.763 -67.185 36.344 1.00 54.84 208 GLU A O 1
ATOM 1576 N N . PRO A 1 209 ? 13.746 -65.198 36.023 1.00 51.56 209 PRO A N 1
ATOM 1577 C CA . PRO A 1 209 ? 14.943 -65.777 35.440 1.00 51.56 209 PRO A CA 1
ATOM 1578 C C . PRO A 1 209 ? 15.847 -66.280 36.566 1.00 51.56 209 PRO A C 1
ATOM 1580 O O . PRO A 1 209 ? 16.368 -65.500 37.364 1.00 51.56 209 PRO A O 1
ATOM 1583 N N . ALA A 1 210 ? 16.028 -67.598 36.604 1.00 53.16 210 ALA A N 1
ATOM 1584 C CA . ALA A 1 210 ? 16.955 -68.292 37.483 1.00 53.16 210 ALA A CA 1
ATOM 1585 C C . ALA A 1 210 ? 18.338 -67.612 37.515 1.00 53.16 210 ALA A C 1
ATOM 1587 O O . ALA A 1 210 ? 18.973 -67.389 36.481 1.00 53.16 210 ALA A O 1
ATOM 1588 N N . GLN A 1 211 ? 18.801 -67.318 38.731 1.00 54.88 211 GLN A N 1
ATOM 1589 C CA . GLN A 1 211 ? 20.152 -66.858 39.052 1.00 54.88 211 GLN A CA 1
ATOM 1590 C C . GLN A 1 211 ? 21.234 -67.752 38.421 1.00 54.88 211 GLN A C 1
ATOM 1592 O O . GLN A 1 211 ? 21.279 -68.952 38.704 1.00 54.88 211 GLN A O 1
ATOM 1597 N N . PRO A 1 212 ? 22.201 -67.181 37.686 1.00 50.97 212 PRO A N 1
ATOM 1598 C CA . PRO A 1 212 ? 23.493 -67.817 37.488 1.00 50.97 212 PRO A CA 1
ATOM 1599 C C . PRO A 1 212 ? 24.336 -67.689 38.763 1.00 50.97 212 PRO A C 1
ATOM 1601 O O . PRO A 1 212 ? 24.547 -66.595 39.291 1.00 50.97 212 PRO A O 1
ATOM 1604 N N . ALA A 1 213 ? 24.804 -68.836 39.250 1.00 49.81 213 ALA A N 1
ATOM 1605 C CA . ALA A 1 213 ? 25.645 -68.997 40.426 1.00 49.81 213 ALA A CA 1
ATOM 1606 C C . ALA A 1 213 ? 26.932 -68.148 40.375 1.00 49.81 213 ALA A C 1
ATOM 1608 O O . ALA A 1 213 ? 27.623 -68.077 39.359 1.00 49.81 213 ALA A O 1
ATOM 1609 N N . GLN A 1 214 ? 27.269 -67.542 41.516 1.00 58.97 214 GLN A N 1
ATOM 1610 C CA . GLN A 1 214 ? 28.519 -66.816 41.746 1.00 58.97 214 GLN A CA 1
ATOM 1611 C C . GLN A 1 214 ? 29.733 -67.761 41.645 1.00 58.97 214 GLN A C 1
ATOM 1613 O O . GLN A 1 214 ? 29.702 -68.846 42.235 1.00 58.97 214 GLN A O 1
ATOM 1618 N N . PRO A 1 215 ? 30.845 -67.360 41.003 1.00 47.44 215 PRO A N 1
ATOM 1619 C CA . PRO A 1 215 ? 32.122 -68.026 41.200 1.00 47.44 215 PRO A CA 1
ATOM 1620 C C . PRO A 1 215 ? 32.697 -67.659 42.572 1.00 47.44 215 PRO A C 1
ATOM 1622 O O . PRO A 1 215 ? 32.868 -66.489 42.912 1.00 47.44 215 PRO A O 1
ATOM 1625 N N . ALA A 1 216 ? 33.003 -68.696 43.345 1.00 49.97 216 ALA A N 1
ATOM 1626 C CA . ALA A 1 216 ? 33.603 -68.635 44.666 1.00 49.97 216 ALA A CA 1
ATOM 1627 C C . ALA A 1 216 ? 34.939 -67.872 44.674 1.00 49.97 216 ALA A C 1
ATOM 1629 O O . ALA A 1 216 ? 35.909 -68.285 44.035 1.00 49.97 216 ALA A O 1
ATOM 1630 N N . VAL A 1 217 ? 35.021 -66.819 45.490 1.00 50.12 217 VAL A N 1
ATOM 1631 C CA . VAL A 1 217 ? 36.300 -66.283 45.965 1.00 50.12 217 VAL A CA 1
ATOM 1632 C C . VAL A 1 217 ? 36.867 -67.296 46.957 1.00 50.12 217 VAL A C 1
ATOM 1634 O O . VAL A 1 217 ? 36.414 -67.404 48.094 1.00 50.12 217 VAL A O 1
ATOM 1637 N N . ARG A 1 218 ? 37.843 -68.084 46.505 1.00 48.28 218 ARG A N 1
ATOM 1638 C CA . ARG A 1 218 ? 38.716 -68.857 47.390 1.00 48.28 218 ARG A CA 1
ATOM 1639 C C . ARG A 1 218 ? 39.881 -67.965 47.814 1.00 48.28 218 ARG A C 1
ATOM 1641 O O . ARG A 1 218 ? 40.702 -67.604 46.977 1.00 48.28 218 ARG A O 1
ATOM 1648 N N . SER A 1 219 ? 39.965 -67.657 49.106 1.00 54.31 219 SER A N 1
ATOM 1649 C CA . SER A 1 219 ? 41.230 -67.266 49.740 1.00 54.31 219 SER A CA 1
ATOM 1650 C C . SER A 1 219 ? 42.247 -68.406 49.656 1.00 54.31 219 SER A C 1
ATOM 1652 O O . SER A 1 219 ? 41.886 -69.583 49.732 1.00 54.31 219 SER A O 1
ATOM 1654 N N . PRO A 1 220 ? 43.529 -68.053 49.562 1.00 51.28 220 PRO A N 1
ATOM 1655 C CA . PRO A 1 220 ? 44.515 -68.532 50.531 1.00 51.28 220 PRO A CA 1
ATOM 1656 C C . PRO A 1 220 ? 45.388 -67.351 50.992 1.00 51.28 220 PRO A C 1
ATOM 1658 O O . PRO A 1 220 ? 45.493 -66.352 50.294 1.00 51.28 220 PRO A O 1
ATOM 1661 N N . ALA A 1 221 ? 46.115 -67.358 52.095 1.00 43.91 221 ALA A N 1
ATOM 1662 C CA . ALA A 1 221 ? 46.199 -68.136 53.319 1.00 43.91 221 ALA A CA 1
ATOM 1663 C C . ALA A 1 221 ? 47.144 -67.299 54.208 1.00 43.91 221 ALA A C 1
ATOM 1665 O O . ALA A 1 221 ? 47.996 -66.578 53.686 1.00 43.91 221 ALA A O 1
ATOM 1666 N N . ASP A 1 222 ? 47.007 -67.410 55.523 1.00 42.03 222 ASP A N 1
ATOM 1667 C CA . ASP A 1 222 ? 47.961 -66.877 56.493 1.00 42.03 222 ASP A CA 1
ATOM 1668 C C . ASP A 1 222 ? 49.387 -67.412 56.272 1.00 42.03 222 ASP A C 1
ATOM 1670 O O . ASP A 1 222 ? 49.584 -68.631 56.193 1.00 42.03 222 ASP A O 1
ATOM 1674 N N . LYS A 1 223 ? 50.380 -66.512 56.273 1.00 38.47 223 LYS A N 1
ATOM 1675 C CA . LYS A 1 223 ? 51.509 -66.523 57.223 1.00 38.47 223 LYS A CA 1
ATOM 1676 C C . LYS A 1 223 ? 52.361 -65.262 57.121 1.00 38.47 223 LYS A C 1
ATOM 1678 O O . LYS A 1 223 ? 52.700 -64.876 55.983 1.00 38.47 223 LYS A O 1
#

Sequence (223 aa):
MRHLMRMDAVGVAVALVVSCGMVARADESQKLLLVVPARPAVVRFCADVVRMKSAAMVCYESQQHGGRPELFLWKAASGDWVKISADEYRRGAIFGPGQRRVLVAGTDRAALAALVELSAGFGDVATIDRLDLMSMANGINDIAPFTSGQWKALARRHDLQLKDLNEERRRYGRFGKPGEGPALPKVMGTSPLPPALTETPPVEAPAEPAQPAQPAVRSPADK

Secondary structure (DSSP, 8-state):
------------------------PPP----EEEEEES-HHHHHHHHHHHHHHT-EEEEEE--TTSPPPEEEEEETTTTEEEEE-HHHHHH-GGG-SS-EEEEEE-S-HHHHHHHHHHHGGGEEEEEE---SHHHHHHHHHHHSPPPHHHHHHHHHHHTPPP--TTHHHHHHGGG-STTSPP--------PPPPPP-------PPPPP--PPPPPP-------

pLDDT: mean 75.53, std 20.49, range [38.19, 97.06]

Foldseek 3Di:
DDDDDDDDDPPPDPPPPPPPDPPVPPQPQAQEEEEEEPDPLLVVLVVLVCVVRVHWYKYWYDDPPLDATWIWTQDPVVRDTDTDDLVRLLVCPVRPDDAHEYEHEEQDPSNSVNVCVSCVNRHHYHYHNDSPSVSVVVSCCVVPNDDPVSVVVSCVVSVDDDDDPCPQCVVAPQQHDVPDGGPDPPPPDDPPDDDPDDDDDPPDDPDDDDDDDDDDDDDDDDD